Protein AF-A0A937XGE9-F1 (afdb_monomer_lite)

Secondary structure (DSSP, 8-state):
----------HHHHHHHTTPPPPSSEEEE-TTTTT-SSGGG----TTHHHHHHHHHTTTPPP-STT--TTS-----GGGS---S--S--------PPP------------------------------PPP-PPPPPP---PPEEEEE-HHHHHH-HHHHHHHHHHHHHHHHHHHHHH--S---EEEEE--

Organism: NCBI:txid2052148

pLDDT: mean 73.99, std 20.56, range [35.22, 95.5]

Foldseek 3Di:
DDDDADPDPDQQVLCVQQVHDRDQFKAWAALCSSPDNHPLRGAAQPLVVVLCVLCVVVVHAHSYGPRPPPPDDPPPPCVPPVPDPDPDPDPDDDPDDDDYDDDDDDDDDDDDDDDDDDDDDDDDPDPPDPDPDDPDRPPSLRAGEMEGHPVCVPPPVVSVVSSVVSVVVSVVVVCVVPVDPDGHYHYHYDD

Sequence (191 aa):
MSIQTRDFGDVAARARELGCQVPVGIALLPGNFATAAHARGFCYHAAVPLMRSAWQNVGLEDEGPGARDTSGENGDCTAAHPMGCSEGLSPFSRPQAERPDHVTSESTKAESRMSDSGLATSSGIRTPIPSPQPPAPFPCDVPLVVFFGASLLGDQPWRVTVALGLVSSVFASQARRTGERAVRLDVVVER

Radius of gyration: 23.79 Å; chains: 1; bounding box: 76×53×38 Å

Structure (mmCIF, N/CA/C/O backbone):
data_AF-A0A937XGE9-F1
#
_entry.id   AF-A0A937XGE9-F1
#
loop_
_atom_site.group_PDB
_atom_site.id
_atom_site.type_symbol
_atom_site.label_atom_id
_atom_site.label_alt_id
_atom_site.label_comp_id
_atom_site.label_asym_id
_atom_site.label_entity_id
_atom_site.label_seq_id
_atom_site.pdbx_PDB_ins_code
_atom_site.Cartn_x
_atom_site.Cartn_y
_atom_site.Cartn_z
_atom_site.occupancy
_atom_site.B_iso_or_equiv
_atom_site.auth_seq_id
_atom_site.auth_comp_id
_atom_site.auth_asym_id
_atom_site.auth_atom_id
_atom_site.pdbx_PDB_model_num
ATOM 1 N N . MET A 1 1 ? 3.817 -8.400 18.063 1.00 55.28 1 MET A N 1
ATOM 2 C CA . MET A 1 1 ? 3.779 -8.152 16.609 1.00 55.28 1 MET A CA 1
ATOM 3 C C . MET A 1 1 ? 4.486 -9.318 15.944 1.00 55.28 1 MET A C 1
ATOM 5 O O . MET A 1 1 ? 5.686 -9.455 16.131 1.00 55.28 1 MET A O 1
ATOM 9 N N . SER A 1 2 ? 3.752 -10.232 15.312 1.00 50.06 2 SER A N 1
ATOM 10 C CA . SER A 1 2 ? 4.356 -11.298 14.508 1.00 50.06 2 SER A CA 1
ATOM 11 C C . SER A 1 2 ? 4.527 -10.784 13.082 1.00 50.06 2 SER A C 1
ATOM 13 O O . SER A 1 2 ? 3.608 -10.185 12.530 1.00 50.06 2 SER A O 1
ATOM 15 N N . ILE A 1 3 ? 5.709 -10.987 12.505 1.00 55.88 3 ILE A N 1
ATOM 16 C CA . ILE A 1 3 ? 5.971 -10.685 11.097 1.00 55.88 3 ILE A CA 1
ATOM 17 C C . ILE A 1 3 ? 5.770 -11.995 10.341 1.00 55.88 3 ILE A C 1
ATOM 19 O O . ILE A 1 3 ? 6.483 -12.965 10.595 1.00 55.88 3 ILE A O 1
ATOM 23 N N . GLN A 1 4 ? 4.772 -12.046 9.461 1.00 58.56 4 GLN A N 1
ATOM 24 C CA . GLN A 1 4 ? 4.615 -13.145 8.513 1.00 58.56 4 GLN A CA 1
ATOM 25 C C . GLN A 1 4 ? 5.088 -12.658 7.150 1.00 58.56 4 GLN A C 1
ATOM 27 O O . GLN A 1 4 ? 4.505 -11.746 6.574 1.00 58.56 4 GLN A O 1
ATOM 32 N N . THR A 1 5 ? 6.138 -13.277 6.628 1.00 60.69 5 THR A N 1
ATOM 33 C CA . THR A 1 5 ? 6.505 -13.150 5.219 1.00 60.69 5 THR A CA 1
ATOM 34 C C . THR A 1 5 ? 5.630 -14.100 4.420 1.00 60.69 5 THR A C 1
ATOM 36 O O . THR A 1 5 ? 5.713 -15.317 4.592 1.00 60.69 5 THR A O 1
ATOM 39 N N . ARG A 1 6 ? 4.769 -13.548 3.569 1.00 66.44 6 ARG A N 1
ATOM 40 C CA . ARG A 1 6 ? 4.072 -14.304 2.531 1.00 66.44 6 ARG A CA 1
ATOM 41 C C . ARG A 1 6 ? 4.741 -13.993 1.209 1.00 66.44 6 ARG A C 1
ATOM 43 O O . ARG A 1 6 ? 4.988 -12.823 0.921 1.00 66.44 6 ARG A O 1
ATOM 50 N N . ASP A 1 7 ? 4.982 -15.023 0.411 1.00 71.31 7 ASP A N 1
ATOM 51 C CA . ASP A 1 7 ? 5.284 -14.827 -0.998 1.00 71.31 7 ASP A CA 1
ATOM 52 C C . ASP A 1 7 ? 4.002 -14.320 -1.657 1.00 71.31 7 ASP A C 1
ATOM 54 O O . ASP A 1 7 ? 3.091 -15.081 -1.990 1.00 71.31 7 ASP A O 1
ATOM 58 N N . PHE A 1 8 ? 3.882 -12.999 -1.756 1.00 73.12 8 PHE A N 1
ATOM 59 C CA . PHE A 1 8 ? 2.907 -12.417 -2.657 1.00 73.12 8 PHE A CA 1
ATOM 60 C C . PHE A 1 8 ? 3.325 -12.824 -4.068 1.00 73.12 8 PHE A C 1
ATOM 62 O O . PHE A 1 8 ? 4.472 -12.612 -4.465 1.00 73.12 8 PHE A O 1
ATOM 69 N N . GLY A 1 9 ? 2.403 -13.457 -4.800 1.00 79.81 9 GLY A N 1
ATOM 70 C CA . GLY A 1 9 ? 2.599 -13.729 -6.221 1.00 79.81 9 GLY A CA 1
ATOM 71 C C . GLY A 1 9 ? 2.921 -12.439 -6.976 1.00 79.81 9 GLY A C 1
ATOM 72 O O . GLY A 1 9 ? 2.696 -11.347 -6.455 1.00 79.81 9 GLY A O 1
ATOM 73 N N . ASP A 1 10 ? 3.445 -12.574 -8.192 1.00 91.06 10 ASP A N 1
ATOM 74 C CA . ASP A 1 10 ? 3.840 -11.456 -9.054 1.00 91.06 10 ASP A CA 1
ATOM 75 C C . ASP A 1 10 ? 2.755 -10.357 -9.079 1.00 91.06 10 ASP A C 1
ATOM 77 O O . ASP A 1 10 ? 1.701 -10.494 -9.709 1.00 91.06 10 ASP A O 1
ATOM 81 N N . VAL A 1 11 ? 3.009 -9.270 -8.337 1.00 92.69 11 VAL A N 1
ATOM 82 C CA . VAL A 1 11 ? 2.070 -8.152 -8.161 1.00 92.69 11 VAL A CA 1
ATOM 83 C C . VAL A 1 11 ? 1.790 -7.495 -9.503 1.00 92.69 11 VAL A C 1
ATOM 85 O O . VAL A 1 11 ? 0.660 -7.077 -9.752 1.00 92.69 11 VAL A O 1
ATOM 88 N N . ALA A 1 12 ? 2.786 -7.446 -10.388 1.00 93.62 12 ALA A N 1
ATOM 89 C CA . ALA A 1 12 ? 2.635 -6.885 -11.714 1.00 93.62 12 ALA A CA 1
ATOM 90 C C . ALA A 1 12 ? 1.736 -7.764 -12.587 1.00 93.62 12 ALA A C 1
ATOM 92 O O . ALA A 1 12 ? 0.828 -7.248 -13.238 1.00 93.62 12 ALA A O 1
ATOM 93 N N . ALA A 1 13 ? 1.937 -9.084 -12.588 1.00 94.44 13 ALA A N 1
ATOM 94 C CA . ALA A 1 13 ? 1.037 -10.013 -13.272 1.00 94.44 13 ALA A CA 1
ATOM 95 C C . ALA A 1 13 ? -0.395 -9.878 -12.739 1.00 94.44 13 ALA A C 1
ATOM 97 O O . ALA A 1 13 ? -1.327 -9.671 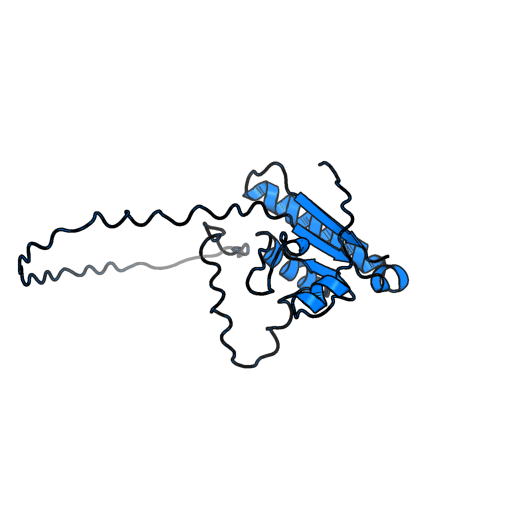-13.518 1.00 94.44 13 ALA A O 1
ATOM 98 N N . ARG A 1 14 ? -0.562 -9.873 -11.412 1.00 94.44 14 ARG A N 1
ATOM 99 C CA . ARG A 1 14 ? -1.880 -9.775 -10.783 1.00 94.44 14 ARG A CA 1
ATOM 100 C C . ARG A 1 14 ? -2.576 -8.442 -11.055 1.00 94.44 14 ARG A C 1
ATOM 102 O O . ARG A 1 14 ? -3.771 -8.423 -11.333 1.00 94.44 14 ARG A O 1
ATOM 109 N N . ALA A 1 15 ? -1.851 -7.325 -11.016 1.00 93.81 15 ALA A N 1
ATOM 110 C CA . ALA A 1 15 ? -2.401 -6.016 -11.360 1.00 93.81 15 ALA A CA 1
ATOM 111 C C . ALA A 1 15 ? -2.912 -5.996 -12.809 1.00 93.81 15 ALA A C 1
ATOM 113 O O . ALA A 1 15 ? -4.033 -5.547 -13.046 1.00 93.81 15 ALA A O 1
ATOM 114 N N . ARG A 1 16 ? -2.145 -6.558 -13.757 1.00 94.50 16 ARG A N 1
ATOM 115 C CA . ARG A 1 16 ? -2.553 -6.670 -15.168 1.00 94.50 16 ARG A CA 1
ATOM 116 C C . ARG A 1 16 ? -3.803 -7.534 -15.340 1.00 94.50 16 ARG A C 1
ATOM 118 O O . ARG A 1 16 ? -4.713 -7.122 -16.052 1.00 94.50 16 ARG A O 1
ATOM 125 N N . GLU A 1 17 ? -3.880 -8.683 -14.667 1.00 94.81 17 GLU A N 1
ATOM 126 C CA . GLU A 1 17 ? -5.071 -9.553 -14.674 1.00 94.81 17 GLU A CA 1
ATOM 127 C C . GLU A 1 17 ? -6.331 -8.818 -14.198 1.00 94.81 17 GLU A C 1
ATOM 129 O O . GLU A 1 17 ? -7.417 -9.013 -14.737 1.00 94.81 17 GLU A O 1
ATOM 134 N N . LEU A 1 18 ? -6.181 -7.949 -13.196 1.00 93.62 18 LEU A N 1
ATOM 135 C CA . LEU A 1 18 ? -7.271 -7.174 -12.606 1.00 93.62 18 LEU A CA 1
ATOM 136 C C . LEU A 1 18 ? -7.593 -5.885 -13.380 1.00 93.62 18 LEU A C 1
ATOM 138 O O . LEU A 1 18 ? -8.456 -5.122 -12.938 1.00 93.62 18 LEU A O 1
ATOM 142 N N . GLY A 1 19 ? -6.907 -5.623 -14.499 1.00 93.44 19 GLY A N 1
ATOM 143 C CA . GLY A 1 19 ? -7.061 -4.400 -15.293 1.00 93.44 19 GLY A CA 1
ATOM 144 C C . GLY A 1 19 ? -6.568 -3.141 -14.576 1.00 93.44 19 GLY A C 1
ATOM 145 O O . GLY A 1 19 ? -7.030 -2.041 -14.865 1.00 93.44 19 GLY A O 1
ATOM 146 N N . CYS A 1 20 ? -5.669 -3.299 -13.608 1.00 92.75 20 CYS A N 1
ATOM 147 C CA . CYS A 1 20 ? -5.085 -2.215 -12.833 1.00 92.75 20 CYS A CA 1
ATOM 148 C C . CYS A 1 20 ? -3.725 -1.812 -13.400 1.00 92.75 20 CYS A C 1
ATOM 150 O O . CYS A 1 20 ? -3.023 -2.600 -14.038 1.00 92.75 20 CYS A O 1
ATOM 152 N N . GLN A 1 21 ? -3.320 -0.579 -13.110 1.00 92.75 21 GLN A N 1
ATOM 153 C CA . GLN A 1 21 ? -1.949 -0.161 -13.352 1.00 92.75 21 GLN A CA 1
ATOM 154 C C . GLN A 1 21 ? -0.993 -0.959 -12.455 1.00 92.75 21 GLN A C 1
ATOM 156 O O . GLN A 1 21 ? -1.272 -1.183 -11.277 1.00 92.75 21 GLN A O 1
ATOM 161 N N . VAL A 1 22 ? 0.138 -1.378 -13.023 1.00 94.12 22 VAL A N 1
ATOM 162 C CA . VAL A 1 22 ? 1.225 -2.002 -12.264 1.00 94.12 22 VAL A CA 1
ATOM 163 C C . VAL A 1 22 ? 1.931 -0.917 -11.444 1.00 94.12 22 VAL A C 1
ATOM 165 O O . VAL A 1 22 ? 2.419 0.042 -12.052 1.00 94.12 22 VAL A O 1
ATOM 168 N N . PRO A 1 23 ? 1.995 -1.039 -10.108 1.00 93.50 23 PRO A N 1
ATOM 169 C CA . PRO A 1 23 ? 2.763 -0.109 -9.289 1.00 93.50 23 PRO A CA 1
ATOM 170 C C . PRO A 1 23 ? 4.261 -0.304 -9.555 1.00 93.50 23 PRO A C 1
ATOM 172 O O . PRO A 1 23 ? 4.723 -1.441 -9.615 1.00 93.50 23 PRO A O 1
ATOM 175 N N . VAL A 1 24 ? 5.021 0.785 -9.712 1.00 92.50 24 VAL A N 1
ATOM 176 C CA . VAL A 1 24 ? 6.483 0.733 -9.931 1.00 92.50 24 VAL A CA 1
ATOM 177 C C . VAL A 1 24 ? 7.276 1.338 -8.767 1.00 92.50 24 VAL A C 1
ATOM 179 O O . VAL A 1 24 ? 8.459 1.039 -8.601 1.00 92.50 24 VAL A O 1
ATOM 182 N N . GLY A 1 25 ? 6.616 2.159 -7.950 1.00 93.50 25 GLY A N 1
ATOM 183 C CA . GLY A 1 25 ? 7.111 2.791 -6.737 1.00 93.50 25 GLY A CA 1
ATOM 184 C C . GLY A 1 25 ? 6.447 2.238 -5.474 1.00 93.50 25 GLY A C 1
ATOM 185 O O . GLY A 1 25 ? 6.465 1.031 -5.224 1.00 93.50 25 GLY A O 1
ATOM 186 N N . ILE A 1 26 ? 5.942 3.134 -4.617 1.00 94.31 26 ILE A N 1
ATOM 187 C CA . ILE A 1 26 ? 5.297 2.763 -3.347 1.00 94.31 26 ILE A CA 1
ATOM 188 C C . ILE A 1 26 ? 3.797 2.693 -3.590 1.00 94.31 26 ILE A C 1
ATOM 190 O O . ILE A 1 26 ? 3.223 3.624 -4.149 1.00 94.31 26 ILE A O 1
ATOM 194 N N . ALA A 1 27 ? 3.153 1.617 -3.149 1.00 95.50 27 ALA A N 1
ATOM 195 C CA . ALA A 1 27 ? 1.715 1.462 -3.314 1.00 95.50 27 ALA A CA 1
ATOM 196 C C . ALA A 1 27 ? 1.028 0.908 -2.066 1.00 95.50 27 ALA A C 1
ATOM 198 O O . ALA A 1 27 ? 1.541 0.009 -1.397 1.00 95.50 27 ALA A O 1
ATOM 199 N N . LEU A 1 28 ? -0.175 1.409 -1.786 1.00 95.25 28 LEU A N 1
ATOM 200 C CA . LEU A 1 28 ? -1.109 0.786 -0.852 1.00 95.25 28 LEU A CA 1
ATOM 201 C C . LEU A 1 28 ? -2.000 -0.179 -1.623 1.00 95.25 28 LEU A C 1
ATOM 203 O O . LEU A 1 28 ? -2.820 0.227 -2.450 1.00 95.25 28 LEU A O 1
ATOM 207 N N . LEU A 1 29 ? -1.840 -1.470 -1.347 1.00 94.69 29 LEU A N 1
ATOM 208 C CA . LEU A 1 29 ? -2.637 -2.509 -1.978 1.00 94.69 29 LEU A CA 1
ATOM 209 C C . LEU A 1 29 ? -3.874 -2.849 -1.126 1.00 94.69 29 LEU A C 1
ATOM 211 O O . LEU A 1 29 ? -3.842 -2.756 0.106 1.00 94.69 29 LEU A O 1
ATOM 215 N N . PRO A 1 30 ? -4.973 -3.279 -1.767 1.00 92.88 30 PRO A N 1
ATOM 216 C CA . PRO A 1 30 ? -6.111 -3.870 -1.076 1.00 92.88 30 PRO A CA 1
ATOM 217 C C . PRO A 1 30 ? -5.685 -5.094 -0.254 1.00 92.88 30 PRO A C 1
ATOM 219 O O . PRO A 1 30 ? -4.902 -5.923 -0.719 1.00 92.88 30 PRO A O 1
ATOM 222 N N . GLY A 1 31 ? -6.260 -5.282 0.933 1.00 91.12 31 GLY A N 1
ATOM 223 C CA . GLY A 1 31 ? -5.958 -6.449 1.771 1.00 91.12 31 GLY A CA 1
ATOM 224 C C . GLY A 1 31 ? -6.421 -7.776 1.164 1.00 91.12 31 GLY A C 1
ATOM 225 O O . GLY A 1 31 ? -5.913 -8.838 1.518 1.00 91.12 31 GLY A O 1
ATOM 226 N N . ASN A 1 32 ? -7.344 -7.721 0.201 1.00 92.31 32 ASN A N 1
ATOM 227 C CA . ASN A 1 32 ? -7.781 -8.854 -0.609 1.00 92.31 32 ASN A CA 1
ATOM 228 C C . ASN A 1 32 ? -7.183 -8.859 -2.029 1.00 92.31 32 ASN A C 1
ATOM 230 O O . ASN A 1 32 ? -7.698 -9.563 -2.889 1.00 92.31 32 ASN A O 1
ATOM 234 N N . PHE A 1 33 ? -6.114 -8.105 -2.311 1.00 93.06 33 PHE A N 1
ATOM 235 C CA . PHE A 1 33 ? -5.553 -7.978 -3.665 1.00 93.06 33 PHE A CA 1
ATOM 236 C C . PHE A 1 33 ? -5.231 -9.332 -4.326 1.00 93.06 33 PHE A C 1
ATOM 238 O O . PHE A 1 33 ? -5.531 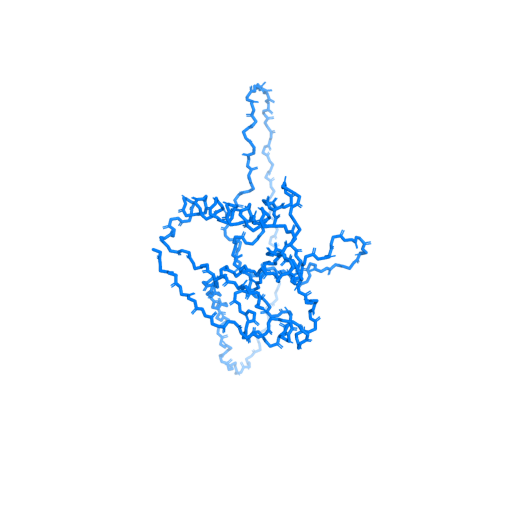-9.553 -5.500 1.00 93.06 33 PHE A O 1
ATOM 245 N N . ALA A 1 34 ? -4.694 -10.277 -3.550 1.00 91.12 34 ALA A N 1
ATOM 246 C CA . ALA A 1 34 ? -4.370 -11.621 -4.029 1.00 91.12 34 ALA A CA 1
ATOM 247 C C . ALA A 1 34 ? -5.609 -12.465 -4.388 1.00 91.12 34 ALA A C 1
ATOM 249 O O . ALA A 1 34 ? -5.519 -13.358 -5.226 1.00 91.12 34 ALA A O 1
ATOM 250 N N . THR A 1 35 ? -6.764 -12.203 -3.768 1.00 91.62 35 THR A N 1
ATOM 251 C CA . THR A 1 35 ? -7.979 -13.028 -3.897 1.00 91.62 35 THR A CA 1
ATOM 252 C C . THR A 1 35 ? -9.117 -12.336 -4.642 1.00 91.62 35 THR A C 1
ATOM 254 O O . THR A 1 35 ? -10.057 -13.002 -5.072 1.00 91.62 35 THR A O 1
ATOM 257 N N . ALA A 1 36 ? -9.053 -11.016 -4.822 1.00 91.06 36 ALA A N 1
ATOM 258 C CA . ALA A 1 36 ? -10.069 -10.239 -5.515 1.00 91.06 36 ALA A CA 1
ATOM 259 C C . ALA A 1 36 ? -10.230 -10.734 -6.955 1.00 91.06 36 ALA A C 1
ATOM 261 O O . ALA A 1 36 ? -9.243 -10.898 -7.663 1.00 91.06 36 ALA A O 1
ATOM 262 N N . ALA A 1 37 ? -11.468 -10.944 -7.404 1.00 93.00 37 ALA A N 1
ATOM 263 C CA . ALA A 1 37 ? -11.748 -11.351 -8.783 1.00 93.00 37 ALA A CA 1
ATOM 264 C C . ALA A 1 37 ? -11.638 -10.186 -9.786 1.00 93.00 37 ALA A C 1
ATOM 266 O O . ALA A 1 37 ? -11.447 -10.411 -10.975 1.00 93.00 37 ALA A O 1
ATOM 267 N N . HIS A 1 38 ? -11.802 -8.946 -9.315 1.00 92.94 38 HIS A N 1
ATOM 268 C CA . HIS A 1 38 ? -11.815 -7.730 -10.130 1.00 92.94 38 HIS A CA 1
ATOM 269 C C . HIS A 1 38 ? -11.548 -6.483 -9.274 1.00 92.94 38 HIS A C 1
ATOM 271 O O . HIS A 1 38 ? -11.845 -6.485 -8.074 1.00 92.94 38 HIS A O 1
ATOM 277 N N . ALA A 1 39 ? -11.102 -5.389 -9.901 1.00 90.44 39 ALA A N 1
ATOM 278 C CA . ALA A 1 39 ? -10.761 -4.133 -9.223 1.00 90.44 39 ALA A CA 1
ATOM 279 C C . ALA A 1 39 ? -11.901 -3.531 -8.380 1.00 90.44 39 ALA A C 1
ATOM 281 O O . ALA A 1 39 ? -11.692 -3.124 -7.242 1.00 90.44 39 ALA A O 1
ATOM 282 N N . ARG A 1 40 ? -13.150 -3.575 -8.866 1.00 88.38 40 ARG A N 1
ATOM 283 C CA . ARG A 1 40 ? -14.328 -3.088 -8.110 1.00 88.38 40 ARG A CA 1
ATOM 284 C C . ARG A 1 40 ? -14.612 -3.858 -6.808 1.00 88.38 40 ARG A C 1
ATOM 286 O O . ARG A 1 40 ? -15.499 -3.485 -6.057 1.00 88.38 40 ARG A O 1
ATOM 293 N N . GLY A 1 41 ? -13.926 -4.981 -6.588 1.00 88.00 41 GLY A N 1
ATOM 294 C CA . GLY A 1 41 ? -14.060 -5.823 -5.397 1.00 88.00 41 GLY A CA 1
ATOM 295 C C . GLY A 1 41 ? -12.946 -5.594 -4.380 1.00 88.00 41 GLY A C 1
ATOM 296 O O . GLY A 1 41 ? -12.794 -6.403 -3.470 1.00 88.00 41 GLY A O 1
ATOM 297 N N . PHE A 1 42 ? -12.122 -4.562 -4.560 1.00 92.31 42 PHE A N 1
ATOM 298 C CA . PHE A 1 42 ? -11.037 -4.246 -3.644 1.00 92.31 42 PHE A CA 1
ATOM 299 C C . PHE A 1 42 ? -11.545 -3.807 -2.273 1.00 92.31 42 PHE A C 1
ATOM 301 O O . PHE A 1 42 ? -12.424 -2.959 -2.149 1.00 92.31 42 PHE A O 1
ATOM 308 N N . CYS A 1 43 ? -10.936 -4.380 -1.238 1.00 89.69 43 CYS A N 1
ATOM 309 C CA . CYS A 1 43 ? -11.180 -4.047 0.155 1.00 89.69 43 CYS A CA 1
ATOM 310 C C . CYS A 1 43 ? -9.890 -3.493 0.759 1.00 89.69 43 CYS A C 1
ATOM 312 O O . CYS A 1 43 ? -8.897 -4.210 0.903 1.00 89.69 43 CYS A O 1
ATOM 314 N N . TYR A 1 44 ? -9.905 -2.210 1.108 1.00 90.88 44 TYR A N 1
ATOM 315 C CA . TYR A 1 44 ? -8.778 -1.529 1.737 1.00 90.88 44 TYR A CA 1
ATOM 316 C C . TYR A 1 44 ? -8.923 -1.525 3.257 1.00 90.88 44 TYR A C 1
ATOM 318 O O . TYR A 1 44 ? -10.030 -1.441 3.787 1.00 90.88 44 TYR A O 1
ATOM 326 N N . HIS A 1 45 ? -7.791 -1.562 3.957 1.00 90.38 45 HIS A N 1
ATOM 327 C CA . HIS A 1 45 ? -7.758 -1.352 5.401 1.00 90.38 45 HIS A CA 1
ATOM 328 C C . HIS A 1 45 ? -8.219 0.078 5.745 1.00 90.38 45 HIS A C 1
ATOM 330 O O . HIS A 1 45 ? -7.879 1.034 5.043 1.00 90.38 45 HIS A O 1
ATOM 336 N N . ALA A 1 46 ? -8.927 0.256 6.865 1.00 88.12 46 ALA A N 1
ATOM 337 C CA . ALA A 1 46 ? -9.501 1.546 7.280 1.00 88.12 46 ALA A CA 1
ATOM 338 C C . ALA A 1 46 ? -8.463 2.680 7.450 1.00 88.12 46 ALA A C 1
ATOM 340 O O . ALA A 1 46 ? -8.783 3.862 7.362 1.00 88.12 46 ALA A O 1
ATOM 341 N N . ALA A 1 47 ? -7.197 2.328 7.680 1.00 88.69 47 ALA A N 1
ATOM 342 C CA . ALA A 1 47 ? -6.075 3.269 7.777 1.00 88.69 47 ALA A CA 1
ATOM 343 C C . ALA A 1 47 ? -5.563 3.818 6.430 1.00 88.69 47 ALA A C 1
ATOM 345 O O . ALA A 1 47 ? -4.780 4.767 6.442 1.00 88.69 47 ALA A O 1
ATOM 346 N N . VA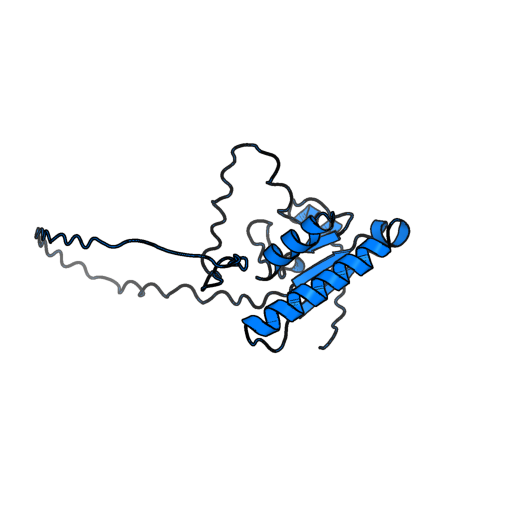L A 1 48 ? -5.974 3.265 5.282 1.00 91.38 48 VAL A N 1
ATOM 347 C CA . VAL A 1 48 ? -5.454 3.666 3.959 1.00 91.38 48 VAL A CA 1
ATOM 348 C C . VAL A 1 48 ? -5.637 5.162 3.667 1.00 91.38 48 VAL A C 1
ATOM 350 O O . VAL A 1 48 ? -4.651 5.789 3.278 1.00 91.38 48 VAL A O 1
ATOM 353 N N . PRO A 1 49 ? -6.802 5.796 3.916 1.00 90.31 49 PRO A N 1
ATOM 354 C CA . PRO A 1 49 ? -6.955 7.237 3.695 1.00 90.31 49 PRO A CA 1
ATOM 355 C C . PRO A 1 49 ? -5.995 8.083 4.541 1.00 90.31 49 PRO A C 1
ATOM 357 O O . PRO A 1 49 ? -5.412 9.044 4.048 1.00 90.31 49 PRO A O 1
ATOM 360 N N . LEU A 1 50 ? -5.777 7.702 5.806 1.00 90.25 50 LEU A N 1
ATOM 361 C CA . LEU A 1 50 ? -4.816 8.385 6.680 1.00 90.25 50 LEU A CA 1
ATOM 362 C C . LEU A 1 50 ? -3.385 8.226 6.164 1.00 90.25 50 LEU A C 1
ATOM 364 O O . LEU A 1 50 ? -2.607 9.175 6.226 1.00 90.25 50 LEU A O 1
ATOM 368 N N . MET A 1 51 ? -3.053 7.044 5.644 1.00 93.00 51 MET A N 1
ATOM 369 C CA . MET A 1 51 ? -1.740 6.764 5.075 1.00 93.00 51 MET A CA 1
ATOM 370 C C . MET A 1 51 ? -1.475 7.594 3.821 1.00 93.00 51 MET A C 1
ATOM 372 O O . MET A 1 51 ? -0.435 8.239 3.739 1.00 93.00 51 MET A O 1
ATOM 376 N N . ARG A 1 52 ? -2.438 7.645 2.889 1.00 93.38 52 ARG A N 1
ATOM 377 C CA . ARG A 1 52 ? -2.349 8.469 1.673 1.00 93.38 52 ARG A CA 1
ATOM 378 C C . ARG A 1 52 ? -2.109 9.932 2.019 1.00 93.38 52 ARG A C 1
ATOM 380 O O . ARG A 1 52 ? -1.164 10.525 1.512 1.00 93.38 52 ARG A O 1
ATOM 387 N N . SER A 1 53 ? -2.892 10.482 2.948 1.00 91.38 53 SER A N 1
ATOM 388 C CA . SER A 1 53 ? -2.701 11.856 3.423 1.00 91.38 53 SER A CA 1
ATOM 389 C C . SER A 1 53 ? -1.321 12.065 4.055 1.00 91.38 53 SER A C 1
ATOM 391 O O . SER A 1 53 ? -0.671 13.078 3.807 1.00 91.38 53 SER A O 1
ATOM 393 N N . ALA A 1 54 ? -0.840 11.113 4.863 1.00 92.19 54 ALA A N 1
ATOM 394 C CA . ALA A 1 54 ? 0.479 11.200 5.488 1.00 92.19 54 ALA A CA 1
ATOM 395 C C . ALA A 1 54 ? 1.619 11.177 4.457 1.00 92.19 54 ALA A C 1
ATOM 397 O O . ALA A 1 54 ? 2.569 11.945 4.589 1.00 92.19 54 ALA A O 1
ATOM 398 N N . TRP A 1 55 ? 1.516 10.330 3.431 1.00 94.25 55 TRP A N 1
ATOM 399 C CA . TRP A 1 55 ? 2.488 10.236 2.341 1.00 94.25 55 TRP A CA 1
ATOM 400 C C . TRP A 1 55 ? 2.489 11.496 1.473 1.00 94.25 55 TRP A C 1
ATOM 402 O O . TRP A 1 55 ? 3.547 12.087 1.259 1.00 94.25 55 TRP A O 1
ATOM 412 N N . GLN A 1 56 ? 1.313 11.986 1.079 1.00 92.94 56 GLN A N 1
ATOM 413 C CA . GLN A 1 56 ? 1.179 13.217 0.294 1.00 92.94 56 GLN A CA 1
ATOM 414 C C . GLN A 1 56 ? 1.805 14.425 1.005 1.00 92.94 56 GLN A C 1
ATOM 416 O O . GLN A 1 56 ? 2.507 15.214 0.377 1.00 92.94 56 GLN A O 1
ATOM 421 N N . ASN A 1 57 ? 1.640 14.534 2.328 1.00 93.06 57 ASN A N 1
ATOM 422 C CA . ASN A 1 57 ? 2.221 15.623 3.123 1.00 93.06 57 ASN A CA 1
ATOM 423 C C . ASN A 1 57 ? 3.759 15.649 3.131 1.00 93.06 57 ASN A C 1
ATOM 425 O O . ASN A 1 57 ? 4.342 16.677 3.472 1.00 93.06 57 ASN A O 1
ATOM 429 N N . VAL A 1 58 ? 4.419 14.542 2.781 1.00 92.88 58 VAL A N 1
ATOM 430 C CA . VAL A 1 58 ? 5.885 14.455 2.673 1.00 92.88 58 VAL A CA 1
ATOM 431 C C . VAL A 1 58 ? 6.367 14.319 1.224 1.00 92.88 58 VAL A C 1
ATOM 433 O O . VAL A 1 58 ? 7.545 14.055 0.996 1.00 92.88 58 VAL A O 1
ATOM 436 N N . GLY A 1 59 ? 5.472 14.481 0.242 1.00 93.50 59 GLY A N 1
ATOM 437 C CA . GLY A 1 59 ? 5.788 14.331 -1.181 1.00 93.50 59 GLY A CA 1
ATOM 438 C C . GLY A 1 59 ? 5.988 12.882 -1.637 1.00 93.50 59 GLY A C 1
ATOM 439 O O . GLY A 1 59 ? 6.646 12.648 -2.647 1.00 93.50 59 GLY A O 1
ATOM 440 N N . LEU A 1 60 ? 5.460 11.905 -0.893 1.00 92.50 60 LEU A N 1
ATOM 441 C CA . LEU A 1 60 ? 5.366 10.519 -1.346 1.00 92.50 60 LEU A CA 1
ATOM 442 C C . LEU A 1 60 ? 4.034 10.305 -2.069 1.00 92.50 60 LEU A C 1
ATOM 444 O O . LEU A 1 60 ? 2.969 10.661 -1.562 1.00 92.50 60 LEU A O 1
ATOM 448 N N . GLU A 1 61 ? 4.105 9.686 -3.240 1.00 92.25 61 GLU A N 1
ATOM 449 C CA . GLU A 1 61 ? 2.945 9.364 -4.066 1.00 92.25 61 GLU A CA 1
ATOM 450 C C . GLU A 1 61 ? 2.584 7.883 -3.896 1.00 92.25 61 GLU A C 1
ATOM 452 O O . GLU A 1 61 ? 3.458 7.017 -3.917 1.00 92.25 61 GLU A O 1
ATOM 457 N N . ASP A 1 62 ? 1.294 7.605 -3.694 1.00 93.38 62 ASP A N 1
ATOM 458 C CA . ASP A 1 62 ? 0.747 6.247 -3.758 1.00 93.38 62 ASP A CA 1
ATOM 459 C C . ASP A 1 62 ? 0.516 5.899 -5.232 1.00 93.38 62 ASP A C 1
ATOM 461 O O . ASP A 1 62 ? -0.283 6.547 -5.902 1.00 93.38 62 ASP A O 1
ATOM 465 N N . GLU A 1 63 ? 1.209 4.889 -5.746 1.00 93.88 63 GLU A N 1
ATOM 466 C CA . GLU A 1 63 ? 1.030 4.378 -7.112 1.00 93.88 63 GLU A CA 1
ATOM 467 C C . GLU A 1 63 ? 0.082 3.172 -7.174 1.00 93.88 63 GLU A C 1
ATOM 469 O O . GLU A 1 63 ? -0.032 2.497 -8.200 1.00 93.88 63 GLU A O 1
ATOM 474 N N . GLY A 1 64 ? -0.586 2.863 -6.061 1.00 88.56 64 GLY A N 1
ATOM 475 C CA . GLY A 1 64 ? -1.515 1.754 -5.967 1.00 88.56 64 GLY A CA 1
ATOM 476 C C . GLY A 1 64 ? -2.799 1.951 -6.778 1.00 88.56 64 GLY A C 1
ATOM 477 O O . GLY A 1 64 ? -3.120 3.050 -7.247 1.00 88.56 64 GLY A O 1
ATOM 478 N N . PRO A 1 65 ? -3.595 0.878 -6.919 1.00 84.31 65 PRO A N 1
ATOM 479 C CA . PRO A 1 65 ? -4.910 0.972 -7.536 1.00 84.31 65 PRO A CA 1
ATOM 480 C C . PRO A 1 65 ? -5.770 2.037 -6.827 1.00 84.31 65 PRO A C 1
ATOM 482 O O . PRO A 1 65 ? -5.793 2.129 -5.595 1.00 84.31 65 PRO A O 1
ATOM 485 N N . GLY A 1 66 ? -6.458 2.870 -7.612 1.00 76.50 66 GLY A N 1
ATOM 486 C CA . GLY A 1 66 ? -7.339 3.932 -7.110 1.00 76.50 66 GLY A CA 1
ATOM 487 C C . GLY A 1 66 ? -6.634 5.198 -6.604 1.00 76.50 66 GLY A C 1
ATOM 488 O O . GLY A 1 66 ? -7.232 5.947 -5.834 1.00 76.50 66 GLY A O 1
ATOM 489 N N . ALA A 1 67 ? -5.366 5.432 -6.955 1.00 75.38 67 ALA A N 1
ATOM 490 C CA . ALA A 1 67 ? -4.655 6.661 -6.586 1.00 75.38 67 ALA A CA 1
ATOM 491 C C . ALA A 1 67 ? -4.831 7.830 -7.581 1.00 75.38 67 ALA A C 1
ATOM 493 O O . ALA A 1 67 ? -4.531 8.969 -7.233 1.00 75.38 67 ALA A O 1
ATOM 494 N N . ARG A 1 68 ? -5.310 7.571 -8.809 1.00 62.28 68 ARG A N 1
ATOM 495 C CA . ARG A 1 68 ? -5.243 8.524 -9.937 1.00 62.28 68 ARG A CA 1
ATOM 496 C C . ARG A 1 68 ? -6.528 9.276 -10.293 1.00 62.28 68 ARG A C 1
ATOM 498 O O . ARG A 1 68 ? -6.499 10.077 -11.218 1.00 62.28 68 ARG A O 1
ATOM 505 N N . ASP A 1 69 ? -7.605 9.139 -9.529 1.00 59.25 69 ASP A N 1
ATOM 506 C CA . ASP A 1 69 ? -8.870 9.819 -9.864 1.00 59.25 69 ASP A CA 1
ATOM 507 C C . ASP A 1 69 ? -8.894 11.319 -9.485 1.00 59.25 69 ASP A C 1
ATOM 509 O O . ASP A 1 69 ? -9.941 11.959 -9.517 1.00 59.25 69 ASP A O 1
ATOM 513 N N . THR A 1 70 ? -7.757 11.924 -9.120 1.00 52.56 70 THR A N 1
ATOM 514 C CA . THR A 1 70 ? -7.689 13.350 -8.750 1.00 52.56 70 THR A CA 1
ATOM 515 C C . THR A 1 70 ? -7.443 14.292 -9.930 1.00 52.56 70 THR A C 1
ATOM 517 O O . THR A 1 70 ? -7.605 15.504 -9.771 1.00 52.56 70 THR A O 1
ATOM 520 N N . SER A 1 71 ? -7.087 13.791 -11.120 1.00 45.75 71 SER A N 1
ATOM 521 C CA . SER A 1 71 ? -6.953 14.637 -12.312 1.00 45.75 71 SER A CA 1
ATOM 522 C C . SER A 1 71 ? -8.316 14.831 -12.978 1.00 45.75 71 SER A C 1
ATOM 524 O O . SER A 1 71 ? -8.717 14.043 -13.827 1.00 45.75 71 SER A O 1
ATOM 526 N N . GLY A 1 72 ? -9.018 15.874 -12.533 1.00 47.91 72 GLY A N 1
ATOM 527 C CA . GLY A 1 72 ? -10.329 16.335 -12.989 1.00 47.91 72 GLY A CA 1
ATOM 528 C C . GLY A 1 72 ? -10.753 15.947 -14.408 1.00 47.91 72 GLY A C 1
ATOM 529 O O . GLY A 1 72 ? -10.447 16.639 -15.370 1.00 47.91 72 GLY A O 1
ATOM 530 N N . GLU A 1 73 ? -11.605 14.936 -14.488 1.00 42.53 73 GLU A N 1
ATOM 531 C CA . GLU A 1 73 ? -12.758 14.918 -15.377 1.00 42.53 73 GLU A CA 1
ATOM 532 C C . GLU A 1 73 ? -13.938 14.469 -14.517 1.00 42.53 73 GLU A C 1
ATOM 534 O O . GLU A 1 73 ? -13.779 13.643 -13.624 1.00 42.53 73 GLU A O 1
ATOM 539 N N . ASN A 1 74 ? -15.102 15.081 -14.725 1.00 43.34 74 ASN A N 1
ATOM 540 C CA . ASN A 1 74 ? -16.319 14.940 -13.921 1.00 43.34 74 ASN A CA 1
ATOM 541 C C . ASN A 1 74 ? -16.968 13.539 -14.041 1.00 43.34 74 ASN A C 1
ATOM 543 O O . ASN A 1 74 ? -18.150 13.418 -14.355 1.00 43.34 74 ASN A O 1
ATOM 547 N N . GLY A 1 75 ? -16.195 12.477 -13.831 1.00 40.47 75 GLY A N 1
ATOM 548 C CA . GLY A 1 75 ? -16.655 11.111 -13.661 1.00 40.47 75 GLY A CA 1
ATOM 549 C C . GLY A 1 75 ? -16.928 10.876 -12.186 1.00 40.47 75 GLY A C 1
ATOM 550 O O . GLY A 1 75 ? -16.016 10.630 -11.404 1.00 40.47 75 GLY A O 1
ATOM 551 N N . ASP A 1 76 ? -18.193 11.000 -11.812 1.00 35.88 76 ASP A N 1
ATOM 552 C CA . ASP A 1 76 ? -18.722 10.706 -10.488 1.00 35.88 76 ASP A CA 1
ATOM 553 C C . ASP A 1 76 ? -18.456 9.234 -10.097 1.00 35.88 76 ASP A C 1
ATOM 555 O O . ASP A 1 76 ? -19.289 8.348 -10.279 1.00 35.88 76 ASP A O 1
ATOM 559 N N . CYS A 1 77 ? -17.263 8.951 -9.565 1.00 37.62 77 CYS A N 1
ATOM 560 C CA . CYS A 1 77 ? -16.919 7.666 -8.948 1.00 37.62 77 CYS A CA 1
ATOM 561 C C . CYS A 1 77 ? -17.449 7.552 -7.505 1.00 37.62 77 CYS A C 1
ATOM 563 O O . CYS A 1 77 ? -17.139 6.584 -6.806 1.00 37.62 77 CYS A O 1
ATOM 565 N N . THR A 1 78 ? -18.341 8.456 -7.075 1.00 40.91 78 THR A N 1
ATOM 566 C CA . THR A 1 78 ? -19.131 8.315 -5.834 1.00 40.91 78 THR A CA 1
ATOM 567 C C . THR A 1 78 ? -20.078 7.099 -5.879 1.00 40.91 78 THR A C 1
ATOM 569 O O . THR A 1 78 ? -20.788 6.816 -4.919 1.00 40.91 78 THR A O 1
ATOM 572 N N . ALA A 1 79 ? -20.067 6.301 -6.953 1.00 37.06 79 ALA A N 1
ATOM 573 C CA . ALA A 1 79 ? -20.718 4.993 -7.003 1.00 37.06 79 ALA A CA 1
ATOM 574 C C . ALA A 1 79 ? -19.912 3.851 -6.347 1.00 37.06 79 ALA A C 1
ATOM 576 O O . ALA A 1 79 ? -20.423 2.737 -6.239 1.00 37.06 79 ALA A O 1
ATOM 577 N N . ALA A 1 80 ? -18.705 4.106 -5.834 1.00 41.38 80 ALA A N 1
ATOM 578 C CA . ALA A 1 80 ? -18.187 3.334 -4.709 1.00 41.38 80 ALA A CA 1
ATOM 579 C C . ALA A 1 80 ? -18.502 4.095 -3.419 1.00 41.38 80 ALA A C 1
ATOM 581 O O . ALA A 1 80 ? -17.605 4.564 -2.724 1.00 41.38 80 ALA A O 1
ATOM 582 N N . HIS A 1 81 ? -19.791 4.222 -3.083 1.00 35.22 81 HIS A N 1
ATOM 583 C CA . HIS A 1 81 ? -20.158 4.399 -1.684 1.00 35.22 81 HIS A CA 1
ATOM 584 C C . HIS A 1 81 ? -19.425 3.302 -0.899 1.00 35.22 81 HIS A C 1
ATOM 586 O O . HIS A 1 81 ? -19.686 2.120 -1.155 1.00 35.22 81 HIS A O 1
ATOM 592 N N . PRO A 1 82 ? -18.537 3.630 0.057 1.00 44.56 82 PRO A N 1
ATOM 593 C CA . PRO A 1 82 ? -18.176 2.673 1.081 1.00 44.56 82 PRO A CA 1
ATOM 594 C C . PRO A 1 82 ? -19.447 2.460 1.907 1.00 44.56 82 PRO A C 1
ATOM 596 O O . PRO A 1 82 ? -19.683 3.140 2.902 1.00 44.56 82 PRO A O 1
ATOM 599 N N . MET A 1 83 ? -20.339 1.575 1.456 1.00 40.12 83 MET A N 1
ATOM 600 C CA . MET A 1 83 ? -21.437 1.113 2.289 1.00 40.12 83 MET A CA 1
ATOM 601 C C . MET A 1 83 ? -20.818 0.338 3.452 1.00 40.12 83 MET A C 1
ATOM 603 O O . MET A 1 83 ? -20.523 -0.846 3.344 1.00 40.12 83 MET A O 1
ATOM 607 N N . GLY A 1 84 ? -20.614 1.056 4.558 1.00 39.97 84 GLY A N 1
ATOM 608 C CA . GLY A 1 84 ? -20.532 0.497 5.901 1.00 39.97 84 GLY A CA 1
ATOM 609 C C . GLY A 1 84 ? -19.147 0.078 6.391 1.00 39.97 84 GLY A C 1
ATOM 610 O O . GLY A 1 84 ? -18.962 -1.081 6.721 1.00 39.97 84 GLY A O 1
ATOM 611 N N . CYS A 1 85 ? -18.206 1.013 6.533 1.00 40.91 85 CYS A N 1
ATOM 612 C CA . CYS A 1 85 ? -17.210 0.973 7.625 1.00 40.91 85 CYS A CA 1
ATOM 613 C C . CYS A 1 85 ? -16.916 2.432 8.076 1.00 40.91 85 CYS A C 1
ATOM 615 O O . CYS A 1 85 ? -15.772 2.846 8.228 1.00 40.91 85 CYS A O 1
ATOM 617 N N . SER A 1 86 ? -17.969 3.254 8.227 1.00 43.84 86 SER A N 1
ATOM 618 C CA . SER A 1 86 ? -17.899 4.655 8.688 1.00 43.84 86 SER A CA 1
ATOM 619 C C . SER A 1 86 ? -18.670 4.847 9.994 1.00 43.84 86 SER A C 1
ATOM 621 O O . SER A 1 86 ? -19.559 5.688 10.078 1.00 43.84 86 SER A O 1
ATOM 623 N N . GLU A 1 87 ? -18.351 4.075 11.029 1.00 39.44 87 GLU A N 1
ATOM 624 C CA . GLU A 1 87 ? -18.786 4.436 12.379 1.00 39.44 87 GLU A CA 1
ATOM 625 C C . GLU A 1 87 ? -17.769 5.415 12.986 1.00 39.44 87 GLU A C 1
ATOM 627 O O . GLU A 1 87 ? -16.714 5.043 13.490 1.00 39.44 87 GLU A O 1
ATOM 632 N N . GLY A 1 88 ? -18.087 6.708 12.889 1.00 40.03 88 GLY A N 1
ATOM 633 C CA . GLY A 1 88 ? -17.764 7.667 13.949 1.00 40.03 88 GLY A CA 1
ATOM 634 C C . GLY A 1 88 ? -16.326 8.172 14.092 1.00 40.03 88 GLY A C 1
ATOM 635 O O . GLY A 1 88 ? -15.969 8.618 15.180 1.00 40.03 88 GLY A O 1
ATOM 636 N N . LEU A 1 89 ? -15.493 8.186 13.047 1.00 42.28 89 LEU A N 1
ATOM 637 C CA . LEU A 1 89 ? -14.274 9.005 13.094 1.00 42.28 89 LEU A CA 1
ATOM 638 C C . LEU A 1 89 ? -14.629 10.458 12.770 1.00 42.28 89 LEU A C 1
ATOM 640 O O . LEU A 1 89 ? -14.616 10.874 11.612 1.00 42.28 89 LEU A O 1
ATOM 644 N N . SER A 1 90 ? -14.955 11.223 13.815 1.00 41.41 90 SER A N 1
ATOM 645 C CA . SER A 1 90 ? -15.093 12.677 13.742 1.00 41.41 90 SER A CA 1
ATOM 646 C C . SER A 1 90 ? -13.904 13.284 12.984 1.00 41.41 90 SER A C 1
ATOM 648 O O . SER A 1 90 ? -12.755 12.901 13.245 1.00 41.41 90 SER A O 1
ATOM 650 N N . PRO A 1 91 ? -14.141 14.226 12.053 1.00 42.94 91 PRO A N 1
ATOM 651 C CA . PRO A 1 91 ? -13.062 14.911 11.365 1.00 42.94 91 PRO A CA 1
ATOM 652 C C . PRO A 1 91 ? -12.160 15.572 12.405 1.00 42.94 91 PRO A C 1
ATOM 654 O O . PRO A 1 91 ? -12.637 16.149 13.380 1.00 42.94 91 PRO A O 1
ATOM 657 N N . PHE A 1 92 ? -10.850 15.444 12.200 1.00 41.66 92 PHE A N 1
ATOM 658 C CA . PHE A 1 92 ? -9.813 16.132 12.959 1.00 41.66 92 PHE A CA 1
ATOM 659 C C . PHE A 1 92 ? -10.212 17.597 13.207 1.00 41.66 92 PHE A C 1
ATOM 661 O O . PHE A 1 92 ? -10.043 18.455 12.340 1.00 41.66 92 PHE A O 1
ATOM 668 N N . SER A 1 93 ? -10.699 17.905 14.408 1.00 40.72 93 SER A N 1
ATOM 669 C CA . SER A 1 93 ? -10.693 19.269 14.913 1.00 40.72 93 SER A CA 1
ATOM 670 C C . SER A 1 93 ? -9.230 19.631 15.140 1.00 40.72 93 SER A C 1
ATOM 672 O O . SER A 1 93 ? -8.585 19.142 16.067 1.00 40.72 93 SER A O 1
ATOM 674 N N . ARG A 1 94 ? -8.674 20.456 14.246 1.00 45.62 94 ARG A N 1
ATOM 675 C CA . ARG A 1 94 ? -7.466 21.235 14.542 1.00 45.62 94 ARG A CA 1
ATOM 676 C C . ARG A 1 94 ? -7.661 21.891 15.918 1.00 45.62 94 ARG A C 1
ATOM 678 O O . ARG A 1 94 ? -8.743 22.436 16.136 1.00 45.62 94 ARG A O 1
ATOM 685 N N . PRO A 1 95 ? -6.661 21.904 16.815 1.00 37.00 95 PRO A N 1
ATOM 686 C CA . PRO A 1 95 ? -6.715 22.783 17.972 1.00 37.00 95 PRO A CA 1
ATOM 687 C C . PRO A 1 95 ? -6.705 24.227 17.454 1.00 37.00 95 PRO A C 1
ATOM 689 O O . PRO A 1 95 ? -5.664 24.755 17.062 1.00 37.00 95 PRO A O 1
ATOM 692 N N . GLN A 1 96 ? -7.890 24.833 17.357 1.00 45.72 96 GLN A N 1
ATOM 693 C CA . GLN A 1 96 ? -8.010 26.276 17.233 1.00 45.72 96 GLN A CA 1
ATOM 694 C C . GLN A 1 96 ? -7.630 26.876 18.579 1.00 45.72 96 GLN A C 1
ATOM 696 O O . GLN A 1 96 ? -8.171 26.500 19.617 1.00 45.72 96 GLN A O 1
ATOM 701 N N . ALA A 1 97 ? -6.675 27.798 18.536 1.00 51.97 97 ALA A N 1
ATOM 702 C CA . ALA A 1 97 ? -6.402 28.694 19.638 1.00 51.97 97 ALA A CA 1
ATOM 703 C C . ALA A 1 97 ? -7.684 29.468 19.979 1.00 51.97 97 ALA A C 1
ATOM 705 O O . ALA A 1 97 ? -8.296 30.094 19.114 1.00 51.97 97 ALA A O 1
ATOM 706 N N . GLU A 1 98 ? -8.083 29.371 21.242 1.00 49.94 98 GLU A N 1
ATOM 707 C CA . GLU A 1 98 ? -9.222 30.058 21.835 1.00 49.94 98 GLU A CA 1
ATOM 708 C C . GLU A 1 98 ? -9.092 31.582 21.726 1.00 49.94 98 GLU A C 1
ATOM 710 O O . GLU A 1 98 ? -8.036 32.132 22.048 1.00 49.94 98 GLU A O 1
ATOM 715 N N . ARG A 1 99 ? -10.197 32.260 21.375 1.00 43.19 99 ARG A N 1
ATOM 716 C CA . ARG A 1 99 ? -10.809 33.355 22.163 1.00 43.19 99 ARG A CA 1
ATOM 717 C C . ARG A 1 99 ? -12.115 33.878 21.523 1.00 43.19 99 ARG A C 1
ATOM 719 O O . ARG A 1 99 ? -12.340 33.604 20.348 1.00 43.19 99 ARG A O 1
ATOM 726 N N . PRO A 1 100 ? -13.007 34.534 22.295 1.00 58.47 100 PRO A N 1
ATOM 727 C CA . PRO A 1 100 ? -14.385 34.071 22.424 1.00 58.47 100 PRO A CA 1
ATOM 728 C C . PRO A 1 100 ? -15.443 35.137 22.077 1.00 58.47 100 PRO A C 1
ATOM 730 O O . PRO A 1 100 ? -15.135 36.277 21.742 1.00 58.47 100 PRO A O 1
ATOM 733 N N . ASP A 1 101 ? -16.687 34.695 22.263 1.00 46.75 101 ASP A N 1
ATOM 734 C CA . ASP A 1 101 ? -17.886 35.445 22.644 1.00 46.75 101 ASP A CA 1
ATOM 735 C C . ASP A 1 101 ? -18.947 35.785 21.581 1.00 46.75 101 ASP A C 1
ATOM 737 O O . ASP A 1 101 ? -18.698 36.374 20.534 1.00 46.75 101 ASP A O 1
ATOM 741 N N . HIS A 1 102 ? -20.174 35.484 22.031 1.00 40.53 102 HIS A N 1
ATOM 742 C CA . HIS A 1 102 ? -21.480 36.077 21.739 1.00 40.53 102 HIS A CA 1
ATOM 743 C C . HIS A 1 102 ? -22.491 35.366 20.809 1.00 40.53 102 HIS A C 1
ATOM 745 O O . HIS A 1 102 ? -22.381 35.351 19.591 1.00 40.53 102 HIS A O 1
ATOM 751 N N . VAL A 1 103 ? -23.590 34.977 21.485 1.00 48.00 103 VAL A N 1
ATOM 752 C CA . VAL A 1 103 ? -25.014 35.262 21.183 1.00 48.00 103 VAL A CA 1
ATOM 753 C C . VAL A 1 103 ? -25.897 34.145 20.593 1.00 48.00 103 VAL A C 1
ATOM 755 O O . VAL A 1 103 ? -25.870 33.830 19.413 1.00 48.00 103 VAL A O 1
ATOM 758 N N . THR A 1 104 ? -26.682 33.577 21.520 1.00 40.25 104 THR A N 1
ATOM 759 C CA . THR A 1 104 ? -28.158 33.465 21.632 1.00 40.25 104 THR A CA 1
ATOM 760 C C . THR A 1 104 ? -29.072 33.185 20.422 1.00 40.25 104 THR A C 1
ATOM 762 O O . THR A 1 104 ? -29.088 33.937 19.455 1.00 40.25 104 THR A O 1
ATOM 765 N N . SER A 1 105 ? -30.008 32.249 20.680 1.00 45.28 105 SER A N 1
ATOM 766 C CA . SER A 1 105 ? -31.348 32.049 20.074 1.00 45.28 105 SER A CA 1
ATOM 767 C C . SER A 1 105 ? -31.355 31.427 18.666 1.00 45.28 105 SER A C 1
ATOM 769 O O . SER A 1 105 ? -30.478 31.685 17.866 1.00 45.28 105 SER A O 1
ATOM 771 N N . GLU A 1 106 ? -32.278 30.550 18.265 1.00 41.59 106 GLU A N 1
ATOM 772 C CA . GLU A 1 106 ? -33.713 30.527 18.533 1.00 41.59 106 GLU A CA 1
ATOM 773 C C . GLU A 1 106 ? -34.292 29.135 18.207 1.00 41.59 106 GLU A C 1
ATOM 775 O O . GLU A 1 106 ? -33.864 28.451 17.278 1.00 41.59 106 GLU A O 1
ATOM 780 N N . SER A 1 107 ? -35.271 28.717 19.005 1.00 51.25 107 SER A N 1
ATOM 781 C CA . SER A 1 107 ? -36.036 27.481 18.863 1.00 51.25 107 SER A CA 1
ATOM 782 C C . SER A 1 107 ? -37.182 27.702 17.877 1.00 51.25 107 SER A C 1
ATOM 784 O O . SER A 1 107 ? -37.999 28.592 18.102 1.00 51.25 107 SER A O 1
ATOM 786 N N . THR A 1 108 ? -37.302 26.882 16.830 1.00 45.00 108 THR A N 1
ATOM 787 C CA . THR A 1 108 ? -38.545 26.793 16.049 1.00 45.00 108 THR A CA 1
ATOM 788 C C . THR A 1 108 ? -39.001 25.348 15.878 1.00 45.00 108 THR A C 1
ATOM 790 O O . THR A 1 108 ? -38.305 24.460 15.394 1.00 45.00 108 THR A O 1
ATOM 793 N N . LYS A 1 109 ? -40.224 25.155 16.364 1.00 51.91 109 LYS A N 1
ATOM 794 C CA . LYS A 1 109 ? -41.068 23.969 16.411 1.00 51.91 109 LYS A CA 1
ATOM 795 C C . LYS A 1 109 ? -42.020 24.017 15.211 1.00 51.91 109 LYS A C 1
ATOM 797 O O . LYS A 1 109 ? -42.669 25.038 15.014 1.00 51.91 109 LYS A O 1
ATOM 802 N N . ALA A 1 110 ? -42.155 22.916 14.477 1.00 46.62 110 ALA A N 1
ATOM 803 C CA . ALA A 1 110 ? -43.260 22.639 13.547 1.00 46.62 110 ALA A CA 1
ATOM 804 C C . ALA A 1 110 ? -43.449 21.108 13.538 1.00 46.62 110 ALA A C 1
ATOM 806 O O . ALA A 1 110 ? -42.523 20.382 13.196 1.00 46.62 110 ALA A O 1
ATOM 807 N N . GLU A 1 111 ? -44.456 20.526 14.196 1.00 44.34 111 GLU A N 1
ATOM 808 C CA . GLU A 1 111 ? -45.887 20.462 13.833 1.00 44.34 111 GLU A CA 1
ATOM 809 C C . GLU A 1 111 ? -46.085 19.828 12.442 1.00 44.34 111 GLU A C 1
ATOM 811 O O . GLU A 1 111 ? -45.862 20.446 11.412 1.00 44.34 111 GLU A O 1
ATOM 816 N N . SER A 1 112 ? -46.180 18.497 12.407 1.00 49.91 112 SER A N 1
ATOM 817 C CA . SER A 1 112 ? -47.431 17.721 12.329 1.00 49.91 112 SER A CA 1
ATOM 818 C C . SER A 1 112 ? -48.159 17.868 10.995 1.00 49.91 112 SER A C 1
ATOM 820 O O . SER A 1 112 ? -48.702 18.924 10.688 1.00 49.91 112 SER A O 1
ATOM 822 N N . ARG A 1 113 ? -48.259 16.759 10.254 1.00 53.28 113 ARG A N 1
ATOM 823 C CA . ARG A 1 113 ? -49.423 16.450 9.416 1.00 53.28 113 ARG A CA 1
ATOM 824 C C . ARG A 1 113 ? -49.502 14.946 9.169 1.00 53.28 113 ARG A C 1
ATOM 826 O O . ARG A 1 113 ? -48.731 14.377 8.404 1.00 53.28 113 ARG A O 1
ATOM 833 N N . MET A 1 114 ? -50.458 14.334 9.866 1.00 53.28 114 MET A N 1
ATOM 834 C CA . MET A 1 114 ? -51.038 13.034 9.540 1.00 53.28 114 MET A CA 1
ATOM 835 C C . MET A 1 114 ? -51.731 13.123 8.177 1.00 53.28 114 MET A C 1
ATOM 837 O O . MET A 1 114 ? -52.401 14.110 7.868 1.00 53.28 114 MET A O 1
ATOM 841 N N . SER A 1 115 ? -51.602 12.078 7.370 1.00 60.38 115 SER A N 1
ATOM 842 C CA . SER A 1 115 ? -52.522 11.800 6.270 1.00 60.38 115 SER A CA 1
ATOM 843 C C . SER A 1 115 ? -52.738 10.295 6.198 1.00 60.38 115 SER A C 1
ATOM 845 O O . SER A 1 115 ? -51.897 9.544 5.712 1.00 60.38 115 SER A O 1
ATOM 847 N N . ASP A 1 116 ? -53.873 9.899 6.766 1.00 53.16 116 ASP A N 1
ATOM 848 C CA . ASP A 1 116 ? -54.567 8.632 6.571 1.00 53.16 116 ASP A CA 1
ATOM 849 C C . ASP A 1 116 ? -54.992 8.478 5.111 1.00 53.16 116 ASP A C 1
ATOM 851 O O . ASP A 1 116 ? -55.577 9.405 4.548 1.00 53.16 116 ASP A O 1
ATOM 855 N N . SER A 1 117 ? -54.777 7.299 4.521 1.00 50.50 117 SER A N 1
ATOM 856 C CA . SER A 1 117 ? -55.580 6.793 3.398 1.00 50.50 117 SER A CA 1
ATOM 857 C C . SER A 1 117 ? -55.336 5.304 3.134 1.00 50.50 117 SER A C 1
ATOM 859 O O . SER A 1 117 ? -54.249 4.905 2.728 1.00 50.50 117 SER A O 1
ATOM 861 N N . GLY A 1 118 ? -56.413 4.518 3.242 1.00 46.69 118 GLY A N 1
ATOM 862 C CA . GLY A 1 118 ? -56.752 3.515 2.226 1.00 46.69 118 GLY A CA 1
ATOM 863 C C . GLY A 1 118 ? -56.307 2.072 2.467 1.00 46.69 118 GLY A C 1
ATOM 864 O O . GLY A 1 118 ? -55.347 1.600 1.869 1.00 46.69 118 GLY A O 1
ATOM 865 N N . LEU A 1 119 ? -57.095 1.338 3.256 1.00 47.41 119 LEU A N 1
ATOM 866 C CA . LEU A 1 119 ? -57.096 -0.126 3.341 1.00 47.41 119 LEU A CA 1
ATOM 867 C C . LEU A 1 119 ? -57.769 -0.753 2.104 1.00 47.41 119 LEU A C 1
ATOM 869 O O . LEU A 1 119 ? -58.956 -0.534 1.870 1.00 47.41 119 LEU A O 1
ATOM 873 N N . ALA A 1 120 ? -57.041 -1.607 1.379 1.00 50.88 120 ALA A N 1
ATOM 874 C CA . ALA A 1 120 ? -57.605 -2.639 0.507 1.00 50.88 120 ALA A CA 1
ATOM 875 C C . ALA A 1 120 ? -56.958 -3.988 0.862 1.00 50.88 120 ALA A C 1
ATOM 877 O O . ALA A 1 120 ? -55.785 -4.242 0.584 1.00 50.88 120 ALA A O 1
ATOM 878 N N . THR A 1 121 ? -57.724 -4.844 1.533 1.00 47.69 121 THR A N 1
ATOM 879 C CA . THR A 1 121 ? -57.338 -6.191 1.960 1.00 47.69 121 THR A CA 1
ATOM 880 C C . THR A 1 121 ? -57.459 -7.171 0.794 1.00 47.69 121 THR A C 1
ATOM 882 O O . THR A 1 121 ? -58.550 -7.607 0.438 1.00 47.69 121 THR A O 1
ATOM 885 N N . SER A 1 122 ? -56.319 -7.549 0.216 1.00 52.38 122 SER A N 1
ATOM 886 C CA . SER A 1 122 ? -56.193 -8.685 -0.703 1.00 52.38 122 SER A CA 1
ATOM 887 C C . SER A 1 122 ? -55.544 -9.856 0.040 1.00 52.38 122 SER A C 1
ATOM 889 O O . SER A 1 122 ? -54.373 -9.792 0.419 1.00 52.38 122 SER A O 1
ATOM 891 N N . SER A 1 123 ? -56.320 -10.913 0.295 1.00 53.97 123 SER A N 1
ATOM 892 C CA . SER A 1 123 ? -55.833 -12.162 0.897 1.00 53.97 123 SER A CA 1
ATOM 893 C C . SER A 1 123 ? -55.142 -13.017 -0.164 1.00 53.97 123 SER A C 1
ATOM 895 O O . SER A 1 123 ? -55.738 -13.917 -0.747 1.00 53.97 123 SER A O 1
ATOM 897 N N . GLY A 1 124 ? -53.872 -12.712 -0.422 1.00 55.31 124 GLY A N 1
ATOM 898 C CA . GLY A 1 124 ? -52.949 -13.599 -1.124 1.00 55.31 124 GLY A CA 1
ATOM 899 C C . GLY A 1 124 ? -52.133 -14.393 -0.109 1.00 55.31 124 GLY A C 1
ATOM 900 O O . GLY A 1 124 ? -51.577 -13.812 0.822 1.00 55.31 124 GLY A O 1
ATOM 901 N N . ILE A 1 125 ? -52.063 -15.713 -0.283 1.00 65.06 125 ILE A N 1
ATOM 902 C CA . ILE A 1 125 ? -51.222 -16.622 0.504 1.00 65.06 125 ILE A CA 1
ATOM 903 C C . ILE A 1 125 ? -49.762 -16.171 0.335 1.00 65.06 125 ILE A C 1
ATOM 905 O O . ILE A 1 125 ? -49.102 -16.492 -0.651 1.00 65.06 125 ILE A O 1
ATOM 909 N N . ARG A 1 126 ? -49.283 -15.342 1.271 1.00 54.03 126 ARG A N 1
ATOM 910 C CA . ARG A 1 126 ? -47.914 -14.828 1.306 1.00 54.03 126 ARG A CA 1
ATOM 911 C C . ARG A 1 126 ? -47.003 -15.943 1.789 1.00 54.03 126 ARG A C 1
ATOM 913 O O . ARG A 1 126 ? -47.009 -16.292 2.967 1.00 54.03 126 ARG A O 1
ATOM 920 N N . THR A 1 127 ? -46.182 -16.462 0.887 1.00 69.44 127 THR A N 1
ATOM 921 C CA . THR A 1 127 ? -44.931 -17.114 1.273 1.00 69.44 127 THR A CA 1
ATOM 922 C C . THR A 1 127 ? -44.184 -16.133 2.187 1.00 69.44 127 THR A C 1
ATOM 924 O O . THR A 1 127 ? -44.071 -14.961 1.812 1.00 69.44 127 THR A O 1
ATOM 927 N N . PRO A 1 128 ? -43.752 -16.529 3.398 1.00 73.88 128 PRO A N 1
ATOM 928 C CA . PRO A 1 128 ? -43.044 -15.628 4.296 1.00 73.88 128 PRO A CA 1
ATOM 929 C C . PRO A 1 128 ? -41.804 -15.108 3.569 1.00 73.88 128 PRO A C 1
ATOM 931 O O . PRO A 1 128 ? -40.880 -15.867 3.282 1.00 73.88 128 PRO A O 1
ATOM 934 N N . ILE A 1 129 ? -41.825 -13.821 3.212 1.00 76.69 129 ILE A N 1
ATOM 935 C CA . ILE A 1 129 ? -40.654 -13.136 2.676 1.00 76.69 129 ILE A CA 1
ATOM 936 C C . ILE A 1 129 ? -39.613 -13.232 3.790 1.00 76.69 129 ILE A C 1
ATOM 938 O O . ILE A 1 129 ? -39.918 -12.794 4.905 1.00 76.69 129 ILE A O 1
ATOM 942 N N . PRO A 1 130 ? -38.441 -13.843 3.548 1.00 78.44 130 PRO A N 1
ATOM 943 C CA . PRO A 1 130 ? -37.398 -13.882 4.556 1.00 78.44 130 PRO A CA 1
ATOM 944 C C . PRO A 1 130 ? -37.127 -12.442 4.977 1.00 78.44 130 PRO A C 1
ATOM 946 O O . PRO A 1 130 ? -36.869 -11.587 4.127 1.00 78.44 130 PRO A O 1
ATOM 949 N N . SER A 1 131 ? -37.269 -12.166 6.276 1.00 86.75 131 SER A N 1
ATOM 950 C CA . SER A 1 131 ? -36.960 -10.854 6.835 1.00 86.75 131 SER A CA 1
ATOM 951 C C . SER A 1 131 ? -35.597 -10.423 6.299 1.00 86.75 131 SER A C 1
ATOM 953 O O . SER A 1 131 ? -34.678 -11.248 6.348 1.00 86.75 131 SER A O 1
ATOM 955 N N . PRO A 1 132 ? -35.458 -9.197 5.758 1.00 82.94 132 PRO A N 1
ATOM 956 C CA . PRO A 1 132 ? -34.186 -8.727 5.233 1.00 82.94 132 PRO A CA 1
ATOM 957 C C . PRO A 1 132 ? -33.156 -8.883 6.344 1.00 82.94 132 PRO A C 1
ATOM 959 O O . PRO A 1 132 ? -33.231 -8.202 7.368 1.00 82.94 132 PRO A O 1
ATOM 962 N N . GLN A 1 133 ? -32.253 -9.854 6.192 1.00 76.69 133 GLN A N 1
ATOM 963 C CA . GLN A 1 133 ? -31.162 -9.980 7.135 1.00 76.69 133 GLN A CA 1
ATOM 964 C C . GLN A 1 133 ? -30.332 -8.708 6.982 1.00 76.69 133 GLN A C 1
ATOM 966 O O . GLN A 1 133 ? -30.020 -8.335 5.844 1.00 76.69 133 GLN A O 1
ATOM 971 N N . PRO A 1 134 ? -30.012 -8.011 8.087 1.00 80.06 134 PRO A N 1
ATOM 972 C CA . PRO A 1 134 ? -29.054 -6.926 8.014 1.00 80.06 134 PRO A CA 1
ATOM 973 C C . PRO A 1 134 ? -27.799 -7.482 7.329 1.00 80.06 134 PRO A C 1
ATOM 975 O O . PRO A 1 134 ? -27.416 -8.621 7.631 1.00 80.06 134 PRO A O 1
ATOM 978 N N . PRO A 1 135 ? -27.214 -6.751 6.362 1.00 74.94 135 PRO A N 1
ATOM 979 C CA . PRO A 1 135 ? -26.013 -7.211 5.685 1.00 74.94 135 PRO A CA 1
ATOM 980 C C . PRO A 1 135 ? -25.010 -7.608 6.762 1.00 74.94 135 PRO A C 1
ATOM 982 O O . PRO A 1 135 ? -24.800 -6.853 7.714 1.00 74.94 135 PRO A O 1
ATOM 985 N N . ALA A 1 136 ? -24.477 -8.830 6.662 1.00 66.25 136 ALA A N 1
ATOM 986 C CA . ALA A 1 136 ? -23.495 -9.304 7.621 1.00 66.25 136 ALA A CA 1
ATOM 987 C C . ALA A 1 136 ? -22.409 -8.226 7.744 1.00 66.25 136 ALA A C 1
ATOM 989 O O . ALA A 1 136 ? -21.972 -7.722 6.702 1.00 66.25 136 ALA A O 1
ATOM 990 N N . PRO A 1 137 ? -22.015 -7.829 8.968 1.00 62.50 137 PRO A N 1
ATOM 991 C CA . PRO A 1 137 ? -20.960 -6.845 9.141 1.00 62.50 137 PRO A CA 1
ATOM 992 C C . PRO A 1 137 ? -19.766 -7.334 8.335 1.00 62.50 137 PRO A C 1
ATOM 994 O O . PRO A 1 137 ? -19.304 -8.461 8.536 1.00 62.50 137 PRO A O 1
ATOM 997 N N . PHE A 1 138 ? -19.336 -6.536 7.356 1.00 53.91 138 PHE A N 1
ATOM 998 C CA . PHE A 1 138 ? -18.181 -6.897 6.557 1.00 53.91 138 PHE A CA 1
ATOM 999 C C . PHE A 1 138 ? -17.027 -7.077 7.541 1.00 53.91 138 PHE A C 1
ATOM 1001 O O . PHE A 1 138 ? -16.757 -6.152 8.312 1.00 53.91 138 PHE A O 1
ATOM 1008 N N . PRO A 1 139 ? -16.376 -8.251 7.589 1.00 57.38 139 PRO A N 1
ATOM 1009 C CA . PRO A 1 139 ? -15.196 -8.407 8.411 1.00 57.38 139 PRO A CA 1
ATOM 1010 C C . PRO A 1 139 ? -14.115 -7.505 7.804 1.00 57.38 139 PRO A C 1
ATOM 1012 O O . PRO A 1 139 ? -13.381 -7.911 6.909 1.00 57.38 139 PRO A O 1
ATOM 1015 N N . CYS A 1 140 ? -14.045 -6.255 8.267 1.00 57.56 140 CYS A N 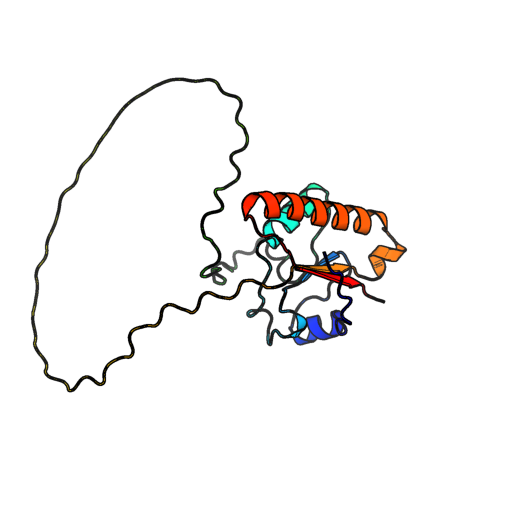1
ATOM 1016 C CA . CYS A 1 140 ? -13.059 -5.249 7.866 1.00 57.56 140 CYS A CA 1
ATOM 1017 C C . CYS A 1 140 ? -11.663 -5.580 8.465 1.00 57.56 140 CYS A C 1
ATOM 1019 O O . CYS A 1 140 ? -10.816 -4.700 8.559 1.00 57.56 140 CYS A O 1
ATOM 1021 N N . ASP A 1 141 ? -11.386 -6.845 8.822 1.00 80.38 141 ASP A N 1
ATOM 1022 C CA . ASP A 1 141 ? -10.074 -7.342 9.276 1.00 80.38 141 ASP A CA 1
ATOM 1023 C C . ASP A 1 141 ? -9.188 -7.714 8.069 1.00 80.38 141 ASP A C 1
ATOM 1025 O O . ASP A 1 141 ? -8.625 -8.807 7.944 1.00 80.38 141 ASP A O 1
ATOM 1029 N N . VAL A 1 142 ? -9.148 -6.805 7.094 1.00 85.19 142 VAL A N 1
ATOM 1030 C CA . VAL A 1 142 ? -8.280 -6.913 5.921 1.00 85.19 142 VAL A CA 1
ATOM 1031 C C . VAL A 1 142 ? -6.924 -6.315 6.276 1.00 85.19 142 VAL A C 1
ATOM 1033 O O . VAL A 1 142 ? -6.894 -5.218 6.819 1.00 85.19 142 VAL A O 1
ATOM 1036 N N . PRO A 1 143 ? -5.790 -6.978 5.998 1.00 89.31 143 PRO A N 1
ATOM 1037 C CA . PRO A 1 143 ? -4.484 -6.431 6.350 1.00 89.31 143 PRO A CA 1
ATOM 1038 C C . PRO A 1 143 ? -4.214 -5.125 5.596 1.00 89.31 143 PRO A C 1
ATOM 1040 O O . PRO A 1 143 ? -4.669 -4.938 4.464 1.00 89.31 143 PRO A O 1
ATOM 1043 N N . LEU A 1 144 ? -3.427 -4.232 6.199 1.00 90.75 144 LEU A N 1
ATOM 1044 C CA . LEU A 1 144 ? -2.803 -3.159 5.435 1.00 90.75 144 LEU A CA 1
ATOM 1045 C C . LEU A 1 144 ? -1.674 -3.776 4.613 1.00 90.75 144 LEU A C 1
ATOM 1047 O O . LEU A 1 144 ? -0.750 -4.349 5.186 1.00 90.75 144 LEU A O 1
ATOM 1051 N N . VAL A 1 145 ? -1.736 -3.642 3.292 1.00 92.88 145 VAL A N 1
ATOM 1052 C CA . VAL A 1 145 ? -0.712 -4.177 2.395 1.00 92.88 145 VAL A CA 1
ATOM 1053 C C . VAL A 1 145 ? 0.059 -3.016 1.782 1.00 92.88 145 VAL A C 1
ATOM 1055 O O . VAL A 1 145 ? -0.529 -2.146 1.138 1.00 92.88 145 VAL A O 1
ATOM 1058 N N . VAL A 1 146 ? 1.373 -2.995 1.988 1.00 94.44 146 VAL A N 1
ATOM 1059 C CA . VAL A 1 146 ? 2.273 -1.982 1.422 1.00 94.44 146 VAL A CA 1
ATOM 1060 C C . VAL A 1 146 ? 3.206 -2.660 0.433 1.00 94.44 146 VAL A C 1
ATOM 1062 O O . VAL A 1 146 ? 3.889 -3.618 0.788 1.00 94.44 146 VAL A O 1
ATOM 1065 N N . PHE A 1 147 ? 3.239 -2.162 -0.795 1.00 94.62 147 PHE A N 1
ATOM 1066 C CA . PHE A 1 147 ? 4.128 -2.623 -1.852 1.00 94.62 147 PHE A CA 1
ATOM 1067 C C . PHE A 1 147 ? 5.277 -1.637 -2.074 1.00 94.62 147 PHE A C 1
ATOM 1069 O O . PHE A 1 147 ? 5.062 -0.423 -2.109 1.00 94.62 147 PHE A O 1
ATOM 1076 N N . PHE A 1 148 ? 6.478 -2.181 -2.259 1.00 94.31 148 PHE A N 1
ATOM 1077 C CA . PHE A 1 148 ? 7.686 -1.468 -2.652 1.00 94.31 148 PHE A CA 1
ATOM 1078 C C . PHE A 1 148 ? 8.230 -2.073 -3.950 1.00 94.31 148 PHE A C 1
ATOM 1080 O O . PHE A 1 148 ? 8.704 -3.212 -3.951 1.00 94.31 148 PHE A O 1
ATOM 1087 N N . GLY A 1 149 ? 8.164 -1.309 -5.039 1.00 92.94 149 GLY A N 1
ATOM 1088 C CA . GLY A 1 149 ? 8.759 -1.686 -6.319 1.00 92.94 149 GLY A CA 1
ATOM 1089 C C . GLY A 1 149 ? 10.286 -1.718 -6.268 1.00 92.94 149 GLY A C 1
ATOM 1090 O O . GLY A 1 149 ? 10.915 -1.015 -5.468 1.00 92.94 149 GLY A O 1
ATOM 1091 N N . ALA A 1 150 ? 10.892 -2.519 -7.144 1.00 90.19 150 ALA A N 1
ATOM 1092 C CA . ALA A 1 150 ? 12.333 -2.779 -7.134 1.00 90.19 150 ALA A CA 1
ATOM 1093 C C . ALA A 1 150 ? 13.158 -1.503 -7.389 1.00 90.19 150 ALA A C 1
ATOM 1095 O O . ALA A 1 150 ? 14.241 -1.325 -6.824 1.00 90.19 150 ALA A O 1
ATOM 1096 N N . SER A 1 151 ? 12.609 -0.572 -8.177 1.00 88.44 151 SER A N 1
ATOM 1097 C CA . SER A 1 151 ? 13.236 0.717 -8.507 1.00 88.44 151 SER A CA 1
ATOM 1098 C C . SER A 1 151 ? 13.563 1.567 -7.269 1.00 88.44 151 SER A C 1
ATOM 1100 O O . SER A 1 151 ? 14.600 2.227 -7.208 1.00 88.44 151 SER A O 1
ATOM 1102 N N . LEU A 1 152 ? 12.730 1.503 -6.225 1.00 88.00 152 LEU A N 1
ATOM 1103 C CA . LEU A 1 152 ? 12.914 2.296 -5.007 1.00 88.00 152 LEU A CA 1
ATOM 1104 C C . LEU A 1 152 ? 14.144 1.892 -4.207 1.00 88.00 152 LEU A C 1
ATOM 1106 O O . LEU A 1 152 ? 14.745 2.739 -3.545 1.00 88.00 152 LEU A O 1
ATOM 1110 N N . LEU A 1 153 ? 14.492 0.606 -4.240 1.00 84.19 153 LEU A N 1
ATOM 1111 C CA . LEU A 1 153 ? 15.629 0.079 -3.495 1.00 84.19 153 LEU A CA 1
ATOM 1112 C C . LEU A 1 153 ? 16.957 0.505 -4.128 1.00 84.19 153 LEU A C 1
ATOM 1114 O O . LEU A 1 153 ? 17.924 0.718 -3.400 1.00 84.19 153 LEU A O 1
ATOM 1118 N N . GLY A 1 154 ? 16.989 0.655 -5.455 1.00 86.06 154 GLY A N 1
ATOM 1119 C CA . GLY A 1 154 ? 18.168 1.108 -6.190 1.00 86.06 154 GLY A CA 1
ATOM 1120 C C . GLY A 1 154 ? 18.350 2.623 -6.155 1.00 86.06 154 GLY A C 1
ATOM 1121 O O . GLY A 1 154 ? 19.437 3.104 -5.841 1.00 86.06 154 GLY A O 1
ATOM 1122 N N . ASP A 1 155 ? 17.283 3.376 -6.431 1.00 88.81 155 ASP A N 1
ATOM 1123 C CA . ASP A 1 155 ? 17.415 4.806 -6.725 1.00 88.81 155 ASP A CA 1
ATOM 1124 C C . ASP A 1 155 ? 17.173 5.701 -5.504 1.00 88.81 155 ASP A C 1
ATOM 1126 O O . ASP A 1 155 ? 17.777 6.768 -5.376 1.00 88.81 155 ASP A O 1
ATOM 1130 N N . GLN A 1 156 ? 16.256 5.316 -4.605 1.00 89.62 156 GLN A N 1
ATOM 1131 C CA . GLN A 1 156 ? 15.759 6.201 -3.543 1.00 89.62 156 GLN A CA 1
ATOM 1132 C C . GLN A 1 156 ? 15.453 5.459 -2.227 1.00 89.62 156 GLN A C 1
ATOM 1134 O O . GLN A 1 156 ? 14.322 5.519 -1.731 1.00 89.62 156 GLN A O 1
ATOM 1139 N N . PRO A 1 157 ? 16.454 4.828 -1.580 1.00 89.25 157 PRO A N 1
ATOM 1140 C CA . PRO A 1 157 ? 16.245 4.011 -0.378 1.00 89.25 157 PRO A CA 1
ATOM 1141 C C . PRO A 1 157 ? 15.651 4.800 0.799 1.00 89.25 157 PRO A C 1
ATOM 1143 O O . PRO A 1 157 ? 14.939 4.247 1.638 1.00 89.25 157 PRO A O 1
ATOM 1146 N N . TRP A 1 158 ? 15.882 6.117 0.850 1.00 92.81 158 TRP A N 1
ATOM 1147 C CA . TRP A 1 158 ? 15.299 6.989 1.871 1.00 92.81 158 TRP A CA 1
ATOM 1148 C C . TRP A 1 158 ? 13.762 7.011 1.822 1.00 92.81 158 TRP A C 1
ATOM 1150 O O . TRP A 1 158 ? 13.132 7.117 2.874 1.00 92.81 158 TRP A O 1
ATOM 1160 N N . ARG A 1 159 ? 13.147 6.854 0.637 1.00 92.75 159 ARG A N 1
ATOM 1161 C CA . ARG A 1 159 ? 11.683 6.819 0.487 1.00 92.75 159 ARG A CA 1
ATOM 1162 C C . ARG A 1 159 ? 11.074 5.620 1.206 1.00 92.75 159 ARG A C 1
ATOM 1164 O O . ARG A 1 159 ? 10.038 5.768 1.846 1.00 92.75 159 ARG A O 1
ATOM 1171 N N . VAL A 1 160 ? 11.739 4.462 1.162 1.00 92.50 160 VAL A N 1
ATOM 1172 C CA . VAL A 1 160 ? 11.311 3.248 1.877 1.00 92.50 160 VAL A CA 1
ATOM 1173 C C . VAL A 1 160 ? 11.335 3.489 3.386 1.00 92.50 160 VAL A C 1
ATOM 1175 O O . VAL A 1 160 ? 10.345 3.231 4.070 1.00 92.50 160 VAL A O 1
ATOM 1178 N N . THR A 1 161 ? 12.425 4.061 3.904 1.00 93.56 161 THR A N 1
ATOM 1179 C CA . THR A 1 161 ? 12.553 4.393 5.331 1.00 93.56 161 THR A CA 1
ATOM 1180 C C . THR A 1 161 ? 11.476 5.376 5.788 1.00 93.56 161 THR A C 1
ATOM 1182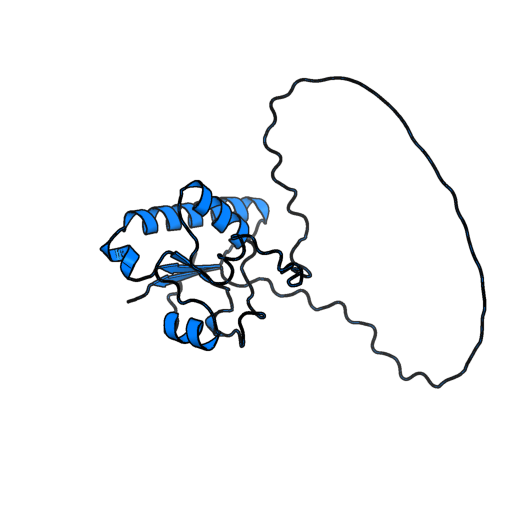 O O . THR A 1 161 ? 10.847 5.158 6.825 1.00 93.56 161 THR A O 1
ATOM 1185 N N . VAL A 1 162 ? 11.221 6.437 5.014 1.00 92.88 162 VAL A N 1
ATOM 1186 C CA . VAL A 1 162 ? 10.176 7.423 5.332 1.00 92.88 162 VAL A CA 1
ATOM 1187 C C . VAL A 1 162 ? 8.791 6.781 5.301 1.00 92.88 162 VAL A C 1
ATOM 1189 O O . VAL A 1 162 ? 8.025 6.953 6.249 1.00 92.88 162 VAL A O 1
ATOM 1192 N N . ALA A 1 163 ? 8.477 5.997 4.268 1.00 92.00 163 ALA A N 1
ATOM 1193 C CA . ALA A 1 163 ? 7.191 5.319 4.155 1.00 92.00 163 ALA A CA 1
ATOM 1194 C C . ALA A 1 163 ? 6.944 4.365 5.331 1.00 92.00 163 ALA A C 1
ATOM 1196 O O . ALA A 1 163 ? 5.887 4.435 5.956 1.00 92.00 163 ALA A O 1
ATOM 1197 N N . LEU A 1 164 ? 7.928 3.539 5.703 1.00 92.88 164 LEU A N 1
ATOM 1198 C CA . LEU A 1 164 ? 7.834 2.653 6.869 1.00 92.88 164 LEU A CA 1
ATOM 1199 C C . LEU A 1 164 ? 7.693 3.432 8.186 1.00 92.88 164 LEU A C 1
ATOM 1201 O O . LEU A 1 164 ? 6.916 3.037 9.058 1.00 92.88 164 LEU A O 1
ATOM 1205 N N . GLY A 1 165 ? 8.392 4.562 8.324 1.00 93.06 165 GLY A N 1
ATOM 1206 C CA . GLY A 1 165 ? 8.245 5.463 9.468 1.00 93.06 165 GLY A CA 1
ATOM 1207 C C . GLY A 1 165 ? 6.824 6.024 9.593 1.00 93.06 165 GLY A C 1
ATOM 1208 O O . GLY A 1 165 ? 6.246 6.024 10.682 1.00 93.06 165 GLY A O 1
ATOM 1209 N N . LEU A 1 166 ? 6.223 6.433 8.473 1.00 92.31 166 LEU A N 1
ATOM 1210 C CA . LEU A 1 166 ? 4.838 6.905 8.431 1.00 92.31 166 LEU A CA 1
ATOM 1211 C C . LEU A 1 166 ? 3.840 5.782 8.711 1.00 92.31 166 LEU A C 1
ATOM 1213 O O . LEU A 1 166 ? 2.897 6.000 9.471 1.00 92.31 166 LEU A O 1
ATOM 1217 N N . VAL A 1 167 ? 4.085 4.574 8.194 1.00 92.06 167 VAL A N 1
ATOM 1218 C CA . VAL A 1 167 ? 3.267 3.393 8.503 1.00 92.06 167 VAL A CA 1
ATOM 1219 C C . VAL A 1 167 ? 3.240 3.130 10.007 1.00 92.06 167 VAL A C 1
ATOM 1221 O O . VAL A 1 167 ? 2.167 3.012 10.603 1.00 92.06 167 VAL A O 1
ATOM 1224 N N . SER A 1 168 ? 4.415 3.128 10.639 1.00 91.56 168 SER A N 1
ATOM 1225 C CA . SER A 1 168 ? 4.553 2.974 12.089 1.00 91.56 168 SER A CA 1
ATOM 1226 C C . SER A 1 168 ? 3.806 4.070 12.865 1.00 91.56 168 SER A C 1
ATOM 1228 O O . SER A 1 168 ? 3.047 3.775 13.790 1.00 91.56 168 SER A O 1
ATOM 1230 N N . SER A 1 169 ? 3.949 5.334 12.451 1.00 90.19 169 SER A N 1
ATOM 1231 C CA . SER A 1 169 ? 3.279 6.482 13.079 1.00 90.19 169 SER A CA 1
ATOM 1232 C C . SER A 1 169 ? 1.749 6.398 12.996 1.00 90.19 169 SER A C 1
ATOM 1234 O O . SER A 1 169 ? 1.051 6.567 14.002 1.00 90.19 169 SER A O 1
ATOM 1236 N N . VAL A 1 170 ? 1.209 6.079 11.815 1.00 89.19 170 VAL A N 1
ATOM 1237 C CA . VAL A 1 170 ? -0.239 5.943 11.604 1.00 89.19 170 VAL A CA 1
ATOM 1238 C C . VAL A 1 170 ? -0.804 4.809 12.454 1.00 89.19 170 VAL A C 1
ATOM 1240 O O . VAL A 1 170 ? -1.838 4.999 13.094 1.00 89.19 170 VAL A O 1
ATOM 1243 N N . PHE A 1 171 ? -0.118 3.668 12.545 1.00 87.75 171 PHE A N 1
ATOM 1244 C CA . PHE A 1 171 ? -0.559 2.577 13.415 1.00 87.75 171 PHE A CA 1
ATOM 1245 C C . PHE A 1 171 ? -0.476 2.913 14.897 1.00 87.75 171 PHE A C 1
ATOM 1247 O O . PHE A 1 171 ? -1.413 2.612 15.633 1.00 87.75 171 PHE A O 1
ATOM 1254 N N . ALA A 1 172 ? 0.584 3.587 15.341 1.00 86.81 172 ALA A N 1
ATOM 1255 C CA . ALA A 1 172 ? 0.680 4.049 16.722 1.00 86.81 172 ALA A CA 1
ATOM 1256 C C . ALA A 1 172 ? -0.470 5.008 17.080 1.00 86.81 172 ALA A C 1
ATOM 1258 O O . ALA A 1 172 ? -0.976 4.978 18.202 1.00 86.81 172 ALA A O 1
ATOM 1259 N N . SER A 1 173 ? -0.905 5.837 16.128 1.00 86.38 173 SER A N 1
ATOM 1260 C CA . SER A 1 173 ? -2.054 6.733 16.283 1.00 86.38 173 SER A CA 1
ATOM 1261 C C . SER A 1 173 ? -3.390 5.981 16.273 1.00 86.38 173 SER A C 1
ATOM 1263 O O . SER A 1 173 ? -4.242 6.238 17.124 1.00 86.38 173 SER A O 1
ATOM 1265 N N . GLN A 1 174 ? -3.574 5.021 15.361 1.00 82.94 174 GLN A N 1
ATOM 1266 C CA . GLN A 1 174 ? -4.798 4.220 15.271 1.00 82.94 174 GLN A CA 1
ATOM 1267 C C . GLN A 1 174 ? -5.004 3.312 16.483 1.00 82.94 174 GLN A C 1
ATOM 1269 O O . GLN A 1 174 ? -6.086 3.343 17.063 1.00 82.94 174 GLN A O 1
ATOM 1274 N N . ALA A 1 175 ? -3.973 2.589 16.927 1.00 83.62 175 ALA A N 1
ATOM 1275 C CA . ALA A 1 175 ? -4.062 1.699 18.086 1.00 83.62 175 ALA A CA 1
ATOM 1276 C C . ALA A 1 175 ? -4.514 2.443 19.357 1.00 83.62 175 ALA A C 1
ATOM 1278 O O . ALA A 1 175 ? -5.249 1.902 20.181 1.00 83.62 175 ALA A O 1
ATOM 1279 N N . ARG A 1 176 ? -4.131 3.722 19.498 1.00 84.69 176 ARG A N 1
ATOM 1280 C CA . ARG A 1 176 ? -4.594 4.589 20.596 1.00 84.69 176 ARG A CA 1
ATOM 1281 C C . ARG A 1 176 ? -6.074 4.962 20.495 1.00 84.69 176 ARG A C 1
ATOM 1283 O O . ARG A 1 176 ? -6.675 5.249 21.522 1.00 84.69 176 ARG A O 1
ATOM 1290 N N . ARG A 1 177 ? -6.643 5.006 19.286 1.00 82.44 177 ARG A N 1
ATOM 1291 C CA . ARG A 1 177 ? -8.039 5.404 19.036 1.00 82.44 177 ARG A CA 1
ATOM 1292 C C . ARG A 1 177 ? -9.003 4.229 19.100 1.00 82.44 177 ARG A C 1
ATOM 1294 O O . ARG A 1 177 ? -10.054 4.359 19.710 1.00 82.44 177 ARG A O 1
ATOM 1301 N N . THR A 1 178 ? -8.661 3.115 18.457 1.00 80.19 178 THR A N 1
ATOM 1302 C CA . THR A 1 178 ? -9.564 1.962 18.321 1.00 80.19 178 THR A CA 1
ATOM 1303 C C . THR A 1 178 ? -9.484 1.016 19.515 1.00 80.19 178 THR A C 1
ATOM 1305 O O . THR A 1 178 ? -10.391 0.219 19.730 1.00 80.19 178 THR A O 1
ATOM 1308 N N . GLY A 1 179 ? -8.404 1.081 20.304 1.00 81.06 179 GLY A N 1
ATOM 1309 C CA . GLY A 1 179 ? -8.139 0.108 21.365 1.00 81.06 179 GLY A CA 1
ATOM 1310 C C . GLY A 1 179 ? -7.789 -1.288 20.833 1.00 81.06 179 GLY A C 1
ATOM 1311 O O . GLY A 1 179 ? -7.605 -2.216 21.625 1.00 81.06 179 GLY A O 1
ATOM 1312 N N . GLU A 1 180 ? -7.668 -1.448 19.512 1.00 78.50 180 GLU A N 1
ATOM 1313 C CA . GLU A 1 180 ? -7.242 -2.696 18.893 1.00 78.50 180 GLU A CA 1
ATOM 1314 C C . GLU A 1 180 ? -5.780 -2.975 19.225 1.00 78.50 180 GLU A C 1
ATOM 1316 O O . GLU A 1 180 ? -4.890 -2.135 19.081 1.00 78.50 180 GLU A O 1
ATOM 1321 N N . ARG A 1 181 ? -5.529 -4.199 19.692 1.00 72.56 181 ARG A N 1
ATOM 1322 C CA . ARG A 1 181 ? -4.201 -4.616 20.157 1.00 72.56 181 ARG A CA 1
ATOM 1323 C C . ARG A 1 181 ? -3.329 -5.211 19.057 1.00 72.56 181 ARG A C 1
ATOM 1325 O O . ARG A 1 181 ? -2.147 -5.455 19.298 1.00 72.56 181 ARG A O 1
ATOM 1332 N N . ALA A 1 182 ? -3.889 -5.471 17.880 1.00 80.69 182 ALA A N 1
ATOM 1333 C CA . ALA A 1 182 ? -3.170 -6.088 16.780 1.00 80.69 182 ALA A CA 1
ATOM 1334 C C . ALA A 1 182 ? -3.630 -5.492 15.454 1.00 80.69 182 ALA A C 1
ATOM 1336 O O . ALA A 1 182 ? -4.799 -5.588 15.108 1.00 80.69 182 ALA A O 1
ATOM 1337 N N . VAL A 1 183 ? -2.684 -4.924 14.710 1.00 81.31 183 VAL A N 1
ATOM 1338 C CA . VAL A 1 183 ? -2.886 -4.540 13.315 1.00 81.31 183 VAL A CA 1
ATOM 1339 C C . VAL A 1 183 ? -2.024 -5.444 12.452 1.00 81.31 183 VAL A C 1
ATOM 1341 O O . VAL A 1 183 ? -0.856 -5.692 12.774 1.00 81.31 183 VAL A O 1
ATOM 1344 N N . ARG A 1 184 ? -2.604 -5.968 11.372 1.00 86.81 184 ARG A N 1
ATOM 1345 C CA . ARG A 1 184 ? -1.895 -6.812 10.410 1.00 86.81 184 ARG A CA 1
ATOM 1346 C C . ARG A 1 184 ? -1.327 -5.938 9.298 1.00 86.81 184 ARG A C 1
ATOM 1348 O O . ARG A 1 184 ? -2.077 -5.293 8.570 1.00 86.81 184 ARG A O 1
ATOM 1355 N N . LEU A 1 185 ? -0.002 -5.924 9.199 1.00 90.25 185 LEU A N 1
ATOM 1356 C CA . LEU A 1 185 ? 0.749 -5.267 8.137 1.00 90.25 185 LEU A CA 1
ATOM 1357 C C . LEU A 1 185 ? 1.429 -6.341 7.293 1.00 90.25 185 LEU A C 1
ATOM 1359 O O . LEU A 1 185 ? 2.284 -7.063 7.807 1.00 90.25 185 LEU A O 1
ATOM 1363 N N . ASP A 1 186 ? 1.086 -6.386 6.013 1.00 90.69 186 ASP A N 1
ATOM 1364 C CA . ASP A 1 186 ? 1.778 -7.194 5.019 1.00 90.69 186 ASP A CA 1
ATOM 1365 C C . ASP A 1 186 ? 2.652 -6.259 4.170 1.00 90.69 186 ASP A C 1
ATOM 1367 O O . ASP A 1 186 ? 2.184 -5.250 3.637 1.00 90.69 186 ASP A O 1
ATOM 1371 N N . VAL A 1 187 ? 3.941 -6.576 4.063 1.00 91.31 187 VAL A N 1
ATOM 1372 C CA . VAL A 1 187 ? 4.893 -5.816 3.244 1.00 91.31 187 VAL A CA 1
ATOM 1373 C C . VAL A 1 187 ? 5.315 -6.673 2.064 1.00 91.31 187 VAL A C 1
ATOM 1375 O O . VAL A 1 187 ? 5.818 -7.781 2.248 1.00 91.31 187 VAL A O 1
ATOM 1378 N N . VAL A 1 188 ? 5.118 -6.147 0.860 1.00 91.31 188 VAL A N 1
ATOM 1379 C CA . VAL A 1 188 ? 5.487 -6.786 -0.401 1.00 91.31 188 VAL A CA 1
ATOM 1380 C C . VAL A 1 188 ? 6.640 -6.018 -1.019 1.00 91.31 188 VAL A C 1
ATOM 1382 O O . V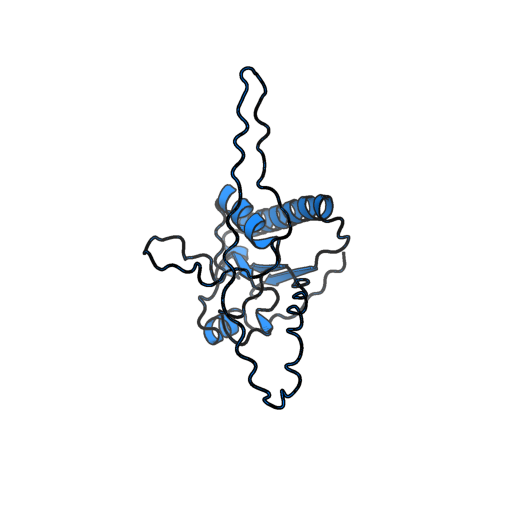AL A 1 188 ? 6.584 -4.797 -1.140 1.00 91.31 188 VAL A O 1
ATOM 1385 N N . VAL A 1 189 ? 7.685 -6.738 -1.407 1.00 90.75 189 VAL A N 1
ATOM 1386 C CA . VAL A 1 189 ? 8.867 -6.168 -2.052 1.00 90.75 189 VAL A CA 1
ATOM 1387 C C . VAL A 1 189 ? 9.069 -6.897 -3.370 1.00 90.75 189 VAL A C 1
ATOM 1389 O O . VAL A 1 189 ? 9.141 -8.127 -3.384 1.00 90.75 189 VAL A O 1
ATOM 1392 N N . GLU A 1 190 ? 9.124 -6.147 -4.463 1.00 89.50 190 GLU A N 1
ATOM 1393 C CA . GLU A 1 190 ? 9.487 -6.685 -5.773 1.00 89.50 190 GLU A CA 1
ATOM 1394 C C . GLU A 1 190 ? 10.973 -7.080 -5.773 1.00 89.50 190 GLU A C 1
ATOM 1396 O O . GLU A 1 190 ? 11.817 -6.331 -5.273 1.00 89.50 190 GLU A O 1
ATOM 1401 N N . ARG A 1 191 ? 11.271 -8.290 -6.261 1.00 83.25 191 ARG A N 1
ATOM 1402 C CA . ARG A 1 191 ? 12.624 -8.863 -6.298 1.00 83.25 191 ARG A CA 1
ATOM 1403 C C . ARG A 1 191 ? 13.284 -8.676 -7.651 1.00 83.25 191 ARG A C 1
ATOM 1405 O O . ARG A 1 191 ? 12.559 -8.787 -8.661 1.00 83.25 191 ARG A O 1
#